Protein AF-A0A8T4DB22-F1 (afdb_monomer_lite)

Radius of gyration: 18.64 Å; chains: 1; bounding box: 55×42×50 Å

Secondary structure (DSSP, 8-state):
--EEEEE--BHHHHHHHHHHHHTT-EEEEEESSSSSBGGGGG-SEETTTTEEHHHHHHHHHHHHHH-TTEEEEESEEEEEEEEETTEEEEEEEEPP-SB-TTT-----HHHHH-TTTT-EE-TTTTTSSEE-SEE-SSTT-SS---EE-TTT-HHHHHS-SSSS-HHHHT-TT--B-TTPPPEEEEEEESEEEE--------GGG-GGG-

Structure (mmCIF, N/CA/C/O backbone):
data_AF-A0A8T4DB22-F1
#
_entry.id   AF-A0A8T4DB22-F1
#
loop_
_atom_site.group_PDB
_atom_site.id
_atom_site.type_symbol
_atom_site.label_atom_id
_atom_site.label_alt_id
_atom_site.label_comp_id
_atom_site.label_asym_id
_atom_site.label_entity_id
_atom_site.label_seq_id
_atom_site.pdbx_PDB_ins_code
_atom_site.Cartn_x
_atom_site.Cartn_y
_atom_site.Cartn_z
_atom_site.occupancy
_atom_site.B_iso_or_equiv
_atom_site.auth_seq_id
_atom_site.auth_comp_id
_atom_site.auth_asym_id
_atom_site.auth_atom_id
_atom_site.pdbx_PDB_model_num
ATOM 1 N N . MET A 1 1 ? -24.423 4.363 14.511 1.00 72.44 1 MET A N 1
ATOM 2 C CA . MET A 1 1 ? -23.320 3.978 13.605 1.00 72.44 1 MET A CA 1
ATOM 3 C C . MET A 1 1 ? -22.464 5.208 13.398 1.00 72.44 1 MET A C 1
ATOM 5 O O . MET A 1 1 ? -23.020 6.298 13.409 1.00 72.44 1 MET A O 1
ATOM 9 N N . GLY A 1 2 ? -21.151 5.031 13.319 1.00 92.12 2 GLY A N 1
ATOM 10 C CA . GLY A 1 2 ? -20.188 6.129 13.211 1.00 92.12 2 GLY A CA 1
ATOM 11 C C . GLY A 1 2 ? -19.111 5.813 12.182 1.00 92.12 2 GLY A C 1
ATOM 12 O O . GLY A 1 2 ? -18.973 4.648 11.798 1.00 92.12 2 GLY A O 1
ATOM 13 N N . ARG A 1 3 ? -18.384 6.843 11.756 1.00 98.00 3 ARG A N 1
ATOM 14 C CA . ARG A 1 3 ? -17.310 6.795 10.760 1.00 98.00 3 ARG A CA 1
ATOM 15 C C . ARG A 1 3 ? -15.966 6.634 11.454 1.00 98.00 3 ARG A C 1
ATOM 17 O O . ARG A 1 3 ? -15.651 7.394 12.369 1.00 98.00 3 ARG A O 1
ATOM 24 N N . VAL A 1 4 ? -15.170 5.655 11.041 1.00 98.62 4 VAL A N 1
ATOM 25 C CA . VAL A 1 4 ? -13.872 5.364 11.663 1.00 98.62 4 VAL A CA 1
ATOM 26 C C . VAL A 1 4 ? -12.765 5.402 10.623 1.00 98.62 4 VAL A C 1
ATOM 28 O O . VAL A 1 4 ? -12.857 4.753 9.585 1.00 98.62 4 VAL A O 1
ATOM 31 N N . LEU A 1 5 ? -11.690 6.126 10.922 1.00 98.75 5 LEU A N 1
ATOM 32 C CA . LEU A 1 5 ? -10.459 6.095 10.140 1.00 98.75 5 LEU A CA 1
ATOM 33 C C . LEU A 1 5 ? -9.481 5.082 10.739 1.00 98.75 5 LEU A C 1
ATOM 35 O O . LEU A 1 5 ? -9.118 5.179 11.909 1.00 98.75 5 LEU A O 1
ATOM 39 N N . VAL A 1 6 ? -8.998 4.148 9.930 1.00 98.88 6 VAL A N 1
ATOM 40 C CA . VAL A 1 6 ? -7.909 3.229 10.269 1.00 98.88 6 VAL A CA 1
ATOM 41 C C . VAL A 1 6 ? -6.672 3.619 9.462 1.00 98.88 6 VAL A C 1
ATOM 43 O O . VAL A 1 6 ? -6.699 3.616 8.233 1.00 98.88 6 VAL A O 1
ATOM 46 N N . ILE A 1 7 ? -5.579 3.953 10.151 1.00 98.75 7 ILE A N 1
ATOM 47 C CA . ILE A 1 7 ? -4.316 4.379 9.538 1.00 98.75 7 ILE A CA 1
ATOM 48 C C . ILE A 1 7 ? -3.326 3.210 9.557 1.00 98.75 7 ILE A C 1
ATOM 50 O O . ILE A 1 7 ? -2.768 2.887 10.606 1.00 98.75 7 ILE A O 1
ATOM 54 N N . GLY A 1 8 ? -3.083 2.609 8.392 1.00 98.69 8 GLY A N 1
ATOM 55 C CA . GLY A 1 8 ? -2.188 1.466 8.195 1.00 98.69 8 GLY A CA 1
ATOM 56 C C . GLY A 1 8 ? -2.942 0.170 7.891 1.00 98.69 8 GLY A C 1
ATOM 57 O O . GLY A 1 8 ? -3.701 -0.340 8.708 1.00 98.69 8 GLY A O 1
ATOM 58 N N . GLY A 1 9 ? -2.682 -0.406 6.721 1.00 98.50 9 GLY A N 1
ATOM 59 C CA . GLY A 1 9 ? -3.284 -1.627 6.190 1.00 98.50 9 GLY A CA 1
ATOM 60 C C . GLY A 1 9 ? -2.496 -2.901 6.493 1.00 98.50 9 GLY A C 1
ATOM 61 O O . GLY A 1 9 ? -2.504 -3.829 5.690 1.00 98.50 9 GLY A O 1
ATOM 62 N N . GLY A 1 10 ? -1.784 -2.971 7.620 1.00 98.56 10 GLY A N 1
ATOM 63 C CA . GLY A 1 10 ? -1.239 -4.236 8.129 1.00 98.56 10 GLY A CA 1
ATOM 64 C C . GLY A 1 10 ? -2.329 -5.136 8.726 1.00 98.56 10 GLY A C 1
ATOM 65 O O . GLY A 1 10 ? -3.484 -4.733 8.823 1.00 98.56 10 GLY A O 1
ATOM 66 N N . ILE A 1 11 ? -1.968 -6.336 9.196 1.00 98.44 11 ILE A N 1
ATOM 67 C CA . ILE A 1 11 ? -2.929 -7.282 9.804 1.00 98.44 11 ILE A CA 1
ATOM 68 C C . ILE A 1 11 ? -3.773 -6.660 10.930 1.00 98.44 11 ILE A C 1
ATOM 70 O O . ILE A 1 11 ? -4.967 -6.927 11.015 1.00 98.44 11 ILE A O 1
ATOM 74 N N . ALA A 1 12 ? -3.175 -5.789 11.750 1.00 98.69 12 ALA A N 1
ATOM 75 C CA . ALA A 1 12 ? -3.875 -5.093 12.828 1.00 98.69 12 ALA A CA 1
ATOM 76 C C . ALA A 1 12 ? -4.954 -4.134 12.298 1.00 98.69 12 ALA A C 1
ATOM 78 O O . ALA A 1 12 ? -6.089 -4.171 12.766 1.00 98.69 12 ALA A O 1
ATOM 79 N N . GLY A 1 13 ? -4.622 -3.310 11.299 1.00 98.75 13 GLY A N 1
ATOM 80 C CA . GLY A 1 13 ? -5.574 -2.375 10.703 1.00 98.75 13 GLY A CA 1
ATOM 81 C C . GLY A 1 13 ? -6.651 -3.075 9.878 1.00 98.75 13 GLY A C 1
ATOM 82 O O . GLY A 1 13 ? -7.822 -2.734 10.000 1.00 98.75 13 GLY A O 1
ATOM 83 N N . ILE A 1 14 ? -6.280 -4.112 9.118 1.00 98.81 14 ILE A N 1
ATOM 84 C CA . ILE A 1 14 ? -7.230 -4.966 8.390 1.00 98.81 14 ILE A CA 1
ATOM 85 C C . ILE A 1 14 ? -8.244 -5.578 9.361 1.00 98.81 14 ILE A C 1
ATOM 87 O O . ILE A 1 14 ? -9.445 -5.500 9.116 1.00 98.81 14 ILE A O 1
ATOM 91 N N . GLN A 1 15 ? -7.784 -6.153 10.478 1.00 98.75 15 GLN A N 1
ATOM 92 C CA . GLN A 1 15 ? -8.688 -6.751 11.458 1.00 98.75 15 GLN A CA 1
ATOM 93 C C . GLN A 1 15 ? -9.604 -5.706 12.101 1.00 98.75 15 GLN A C 1
ATOM 95 O O . GLN A 1 15 ? -10.802 -5.941 12.206 1.00 98.75 15 GLN A O 1
ATOM 100 N N . ALA A 1 16 ? -9.062 -4.545 12.485 1.00 98.69 16 ALA A N 1
ATOM 101 C CA . ALA A 1 16 ? -9.862 -3.462 13.048 1.00 98.69 16 ALA A CA 1
ATOM 102 C C . ALA A 1 16 ? -10.945 -2.982 12.068 1.00 98.69 16 ALA A C 1
ATOM 104 O O . ALA A 1 16 ? -12.083 -2.757 12.475 1.00 98.69 16 ALA A O 1
ATOM 105 N N . ALA A 1 17 ? -10.607 -2.856 10.782 1.00 98.81 17 ALA A N 1
ATOM 106 C CA . ALA A 1 17 ? -11.551 -2.430 9.760 1.00 98.81 17 ALA A CA 1
ATOM 107 C C . ALA A 1 17 ? -12.669 -3.451 9.526 1.00 98.81 17 ALA A C 1
ATOM 109 O O . ALA A 1 17 ? -13.831 -3.057 9.465 1.00 98.81 17 ALA A O 1
ATOM 110 N N . LEU A 1 18 ? -12.335 -4.743 9.462 1.00 98.75 18 LEU A N 1
ATOM 111 C CA . LEU A 1 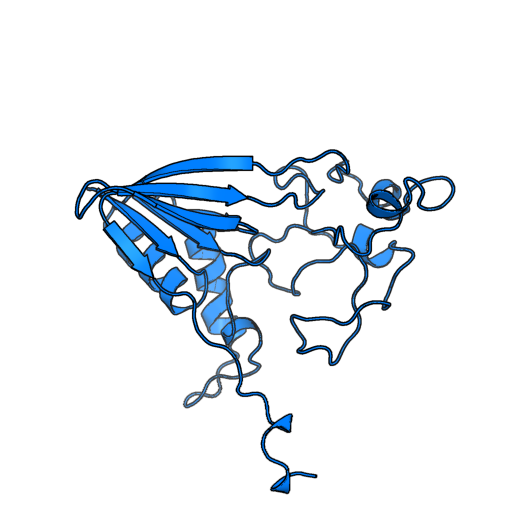18 ? -13.323 -5.820 9.362 1.00 98.75 18 LEU A CA 1
ATOM 112 C C . LEU A 1 18 ? -14.254 -5.841 10.579 1.00 98.75 18 LEU A C 1
ATOM 114 O O . LEU A 1 18 ? -15.466 -5.747 10.426 1.00 98.75 18 LEU A O 1
ATOM 118 N N . ASP A 1 19 ? -13.696 -5.841 11.792 1.00 98.69 19 ASP A N 1
ATOM 119 C CA . ASP A 1 19 ? -14.481 -5.911 13.030 1.00 98.69 19 ASP A CA 1
ATOM 120 C C . ASP A 1 19 ? -15.452 -4.730 13.192 1.00 98.69 19 ASP A C 1
ATOM 122 O O . ASP A 1 19 ? -16.543 -4.884 13.756 1.00 98.69 19 ASP A O 1
ATOM 126 N N . LEU A 1 20 ? -15.047 -3.536 12.751 1.00 98.50 20 LEU A N 1
ATOM 127 C CA . LEU A 1 20 ? -15.882 -2.336 12.755 1.00 98.50 20 LEU A CA 1
ATOM 128 C C . LEU A 1 20 ? -16.914 -2.362 11.623 1.00 98.50 20 LEU A C 1
ATOM 130 O O . LEU A 1 20 ? -18.081 -2.036 11.860 1.00 98.50 20 LEU A O 1
ATOM 134 N N . GLY A 1 21 ? -16.505 -2.790 10.429 1.00 98.44 21 GLY A N 1
ATOM 135 C CA . GLY A 1 21 ? -17.372 -2.943 9.266 1.00 98.44 21 GLY A CA 1
ATOM 136 C C . GLY A 1 21 ? -18.510 -3.933 9.515 1.00 98.44 21 GLY A C 1
ATOM 137 O O . GLY A 1 21 ? -19.666 -3.601 9.242 1.00 98.44 21 GLY A O 1
ATOM 138 N N . ASP A 1 22 ? -18.216 -5.087 10.118 1.00 98.31 22 ASP A N 1
ATOM 139 C CA . ASP A 1 22 ? -19.194 -6.118 10.499 1.00 98.31 22 ASP A CA 1
ATOM 140 C C . ASP A 1 22 ? -20.205 -5.608 11.535 1.00 98.31 22 ASP A C 1
ATOM 142 O O . ASP A 1 22 ? -21.363 -6.025 11.574 1.00 98.31 22 ASP A O 1
ATOM 146 N N . ARG A 1 23 ? -19.783 -4.656 12.375 1.00 98.00 23 ARG A N 1
ATOM 147 C CA . ARG A 1 23 ? -20.646 -3.964 13.346 1.00 98.00 23 ARG A CA 1
ATOM 148 C C . ARG A 1 23 ? -21.442 -2.809 12.730 1.00 98.00 23 ARG A C 1
ATOM 150 O O . ARG A 1 23 ? -22.172 -2.124 13.446 1.00 98.00 23 ARG A O 1
ATOM 157 N N . GLY A 1 24 ? -21.324 -2.593 11.421 1.00 97.69 24 GLY A N 1
ATOM 158 C CA . GLY A 1 24 ? -22.060 -1.571 10.682 1.00 97.69 24 GLY A CA 1
ATOM 159 C C . GLY A 1 24 ? -21.448 -0.171 10.754 1.00 97.69 24 GLY A C 1
ATOM 160 O O . GLY A 1 24 ? -22.114 0.802 10.413 1.00 97.69 24 GLY A O 1
ATOM 161 N N . HIS A 1 25 ? -20.209 -0.023 11.218 1.00 98.38 25 HIS A N 1
ATOM 162 C CA . HIS A 1 25 ? -19.515 1.259 11.115 1.00 98.38 25 HIS A CA 1
ATOM 163 C C . HIS A 1 25 ? -19.005 1.466 9.694 1.00 98.38 25 HIS A C 1
ATOM 165 O O . HIS A 1 25 ? -18.539 0.525 9.061 1.00 98.38 25 HIS A O 1
ATOM 171 N N . GLU A 1 26 ? -19.070 2.704 9.214 1.00 98.56 26 GLU A N 1
ATOM 172 C CA . GLU A 1 26 ? -18.410 3.089 7.972 1.00 98.56 26 GLU A CA 1
ATOM 173 C C . GLU A 1 26 ? -16.922 3.274 8.268 1.00 98.56 26 GLU A C 1
ATOM 175 O O . GLU A 1 26 ? -16.54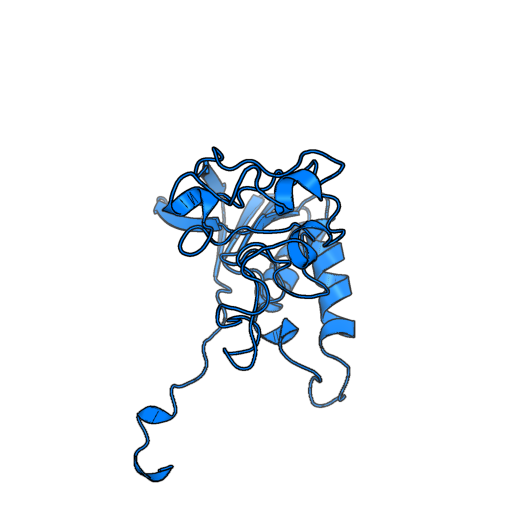8 4.046 9.154 1.00 98.56 26 GLU A O 1
ATOM 180 N N . VAL A 1 27 ? -16.067 2.532 7.575 1.00 98.81 27 VAL A N 1
ATOM 181 C CA . VAL A 1 27 ? -14.631 2.513 7.844 1.00 98.81 27 VAL A CA 1
ATOM 182 C C . VAL A 1 27 ? -13.861 2.982 6.625 1.00 98.81 27 VAL A C 1
ATOM 184 O O . VAL A 1 27 ? -14.025 2.452 5.531 1.00 98.81 27 VAL A O 1
ATOM 187 N N . TYR A 1 28 ? -12.943 3.914 6.840 1.00 98.81 28 TYR A N 1
ATOM 188 C CA . TYR A 1 28 ? -11.926 4.292 5.870 1.00 98.81 28 TYR A CA 1
ATOM 189 C C . TYR A 1 28 ? -10.597 3.681 6.303 1.00 98.81 28 TYR A C 1
ATOM 191 O O . TYR A 1 28 ? -10.087 4.014 7.370 1.00 98.81 28 TYR A O 1
ATOM 199 N N . LEU A 1 29 ? -10.029 2.783 5.501 1.00 98.88 29 LEU A N 1
ATOM 200 C CA . LEU A 1 29 ? -8.709 2.205 5.753 1.00 98.88 29 LEU A CA 1
ATOM 201 C C . LEU A 1 29 ? -7.694 2.834 4.800 1.00 98.88 29 LEU A C 1
ATOM 203 O O . LEU A 1 29 ? -7.729 2.581 3.598 1.00 98.88 29 LEU A O 1
ATOM 207 N N . VAL A 1 30 ? -6.789 3.651 5.339 1.00 98.81 30 VAL A N 1
ATOM 208 C CA . VAL A 1 30 ? -5.755 4.355 4.570 1.00 98.81 30 VAL A CA 1
ATOM 209 C C . VAL A 1 30 ? -4.432 3.604 4.678 1.00 98.81 30 VAL A C 1
ATOM 211 O O . VAL A 1 30 ? -3.933 3.360 5.777 1.00 98.81 30 VAL A O 1
ATOM 214 N N . GLU A 1 31 ? -3.844 3.255 3.535 1.00 98.81 31 GLU A N 1
ATOM 215 C CA . GLU A 1 31 ? -2.567 2.549 3.437 1.00 98.81 31 GLU A CA 1
ATOM 216 C C . GLU A 1 31 ? -1.575 3.316 2.558 1.00 98.81 31 GLU A C 1
ATOM 218 O O . GLU A 1 31 ? -1.831 3.611 1.387 1.00 98.81 31 GLU A O 1
ATOM 223 N N . LYS A 1 32 ? -0.399 3.575 3.136 1.00 98.50 32 LYS A N 1
ATOM 224 C CA . LYS A 1 32 ? 0.693 4.338 2.525 1.00 98.50 32 LYS A CA 1
ATOM 225 C C . LYS A 1 32 ? 1.248 3.673 1.272 1.00 98.50 32 LYS A C 1
ATOM 227 O O . LYS A 1 32 ? 1.635 4.354 0.324 1.00 98.50 32 LYS A O 1
ATOM 232 N N . LYS A 1 33 ? 1.358 2.349 1.278 1.00 98.19 33 LYS A N 1
ATOM 233 C CA . LYS A 1 33 ? 1.898 1.557 0.177 1.00 98.19 33 LYS A CA 1
ATOM 234 C C . LYS A 1 33 ? 0.809 1.219 -0.850 1.00 98.19 33 LYS A C 1
ATOM 236 O O . LYS A 1 33 ? -0.384 1.376 -0.597 1.00 98.19 33 LYS A O 1
ATOM 241 N N . PRO A 1 34 ? 1.193 0.713 -2.033 1.00 97.81 34 PRO A N 1
ATOM 242 C CA . PRO A 1 34 ? 0.236 0.407 -3.097 1.00 97.81 34 PRO A CA 1
ATOM 243 C C . PRO A 1 34 ? -0.675 -0.795 -2.805 1.00 97.81 34 PRO A C 1
ATOM 245 O O . PRO A 1 34 ? -1.539 -1.096 -3.626 1.00 97.81 34 PRO A O 1
ATOM 248 N N . SER A 1 35 ? -0.473 -1.494 -1.685 1.00 98.50 35 SER A N 1
ATOM 249 C CA . SER A 1 35 ? -1.251 -2.655 -1.255 1.00 98.50 35 SER A CA 1
ATOM 250 C C . SER A 1 35 ? -1.334 -2.713 0.263 1.00 98.50 35 SER A C 1
ATOM 252 O O . SER A 1 35 ? -0.356 -2.403 0.942 1.00 98.50 35 SER A O 1
ATOM 254 N N . ILE A 1 36 ? -2.445 -3.241 0.770 1.00 98.69 36 ILE A N 1
ATOM 255 C CA . ILE A 1 36 ? -2.555 -3.703 2.158 1.00 98.69 36 ILE A CA 1
ATOM 256 C C . ILE A 1 36 ? -1.788 -5.026 2.354 1.00 98.69 36 ILE A C 1
ATOM 258 O O . ILE A 1 36 ? -1.359 -5.662 1.387 1.00 98.69 36 ILE A O 1
ATOM 262 N N . GLY A 1 37 ? -1.596 -5.423 3.611 1.00 98.06 37 GLY A N 1
ATOM 263 C CA . GLY A 1 37 ? -0.925 -6.650 4.052 1.00 98.06 37 GLY A CA 1
ATOM 264 C C . GLY A 1 37 ? 0.205 -6.394 5.059 1.00 98.06 37 GLY A C 1
ATOM 265 O O . GLY A 1 37 ? 0.402 -7.170 5.997 1.00 98.06 37 GLY A O 1
ATOM 266 N N . GLY A 1 38 ? 0.910 -5.266 4.922 1.00 97.81 38 GLY A N 1
ATOM 267 C CA . GLY A 1 38 ? 2.005 -4.864 5.810 1.00 97.81 38 GLY A CA 1
ATOM 268 C C . GLY A 1 38 ? 3.168 -5.866 5.857 1.00 97.81 38 GLY A C 1
ATOM 269 O O . GLY A 1 38 ? 3.371 -6.659 4.939 1.00 97.81 38 GLY A O 1
ATOM 270 N N . ARG A 1 39 ? 3.932 -5.856 6.958 1.00 97.81 39 ARG A N 1
ATOM 271 C CA . ARG A 1 39 ? 5.097 -6.744 7.165 1.00 97.81 39 ARG A CA 1
ATOM 272 C C . ARG A 1 39 ? 4.746 -8.228 7.109 1.00 97.81 39 ARG A C 1
ATOM 274 O O . ARG A 1 39 ? 5.549 -9.035 6.657 1.00 97.81 39 ARG A O 1
ATOM 281 N N . MET A 1 40 ? 3.532 -8.586 7.516 1.00 98.06 40 MET A N 1
ATOM 282 C CA . MET A 1 40 ? 3.067 -9.968 7.491 1.00 98.06 40 MET A CA 1
ATOM 283 C C . MET A 1 40 ? 3.060 -10.548 6.068 1.00 98.06 40 MET A C 1
ATOM 285 O O . MET A 1 40 ? 3.392 -11.718 5.896 1.00 98.06 40 MET A O 1
ATOM 289 N N . ALA A 1 41 ? 2.786 -9.735 5.041 1.00 97.81 41 ALA A N 1
ATOM 290 C CA . ALA A 1 41 ? 2.844 -10.171 3.644 1.00 97.81 41 ALA A CA 1
ATOM 291 C C . ALA A 1 41 ? 4.267 -10.528 3.171 1.00 97.81 41 ALA A C 1
ATOM 293 O O . ALA A 1 41 ? 4.411 -11.238 2.181 1.00 97.81 41 ALA A O 1
ATOM 294 N N . GLN A 1 42 ? 5.307 -10.054 3.865 1.00 97.25 42 GLN A N 1
ATOM 295 C CA . GLN A 1 42 ? 6.710 -10.359 3.559 1.00 97.25 42 GLN A CA 1
ATOM 296 C C . GLN A 1 42 ? 7.185 -11.673 4.201 1.00 97.25 42 GLN A C 1
ATOM 298 O O . GLN A 1 42 ? 8.247 -12.179 3.847 1.00 97.25 42 GLN A O 1
ATOM 303 N N . LEU A 1 43 ? 6.438 -12.212 5.169 1.00 97.31 43 LEU A N 1
ATOM 304 C CA . LEU A 1 43 ? 6.806 -13.440 5.868 1.00 97.31 43 LEU A CA 1
ATOM 305 C C . LEU A 1 43 ? 6.445 -14.669 5.029 1.00 97.31 43 LEU A C 1
ATOM 307 O O . LEU A 1 43 ? 5.372 -14.726 4.434 1.00 97.31 43 LEU A O 1
ATOM 311 N N . ASP A 1 44 ? 7.298 -15.693 5.060 1.00 96.81 44 ASP A N 1
ATOM 312 C CA . ASP A 1 44 ? 6.966 -17.001 4.485 1.00 96.81 44 ASP A CA 1
ATOM 313 C C . ASP A 1 44 ? 5.989 -17.759 5.399 1.00 96.81 44 ASP A C 1
ATOM 315 O O . ASP A 1 44 ? 4.869 -18.101 5.004 1.00 96.81 44 ASP A O 1
ATOM 319 N N . LYS A 1 45 ? 6.384 -17.948 6.666 1.00 97.75 45 LYS A N 1
ATOM 320 C CA . LYS A 1 45 ? 5.626 -18.681 7.688 1.00 97.75 45 LYS A CA 1
ATOM 321 C C . LYS A 1 45 ? 5.377 -17.853 8.947 1.00 97.75 45 LYS A C 1
ATOM 323 O O . LYS A 1 45 ? 6.140 -16.940 9.256 1.00 97.75 45 LYS A O 1
ATOM 328 N N . THR A 1 46 ? 4.350 -18.225 9.707 1.00 96.69 46 THR A N 1
ATOM 329 C CA . THR A 1 46 ? 4.037 -17.647 11.022 1.00 96.69 46 THR A CA 1
ATOM 330 C C . THR A 1 46 ? 4.124 -18.692 12.129 1.00 96.69 46 THR A C 1
ATOM 332 O O . THR A 1 46 ? 3.462 -19.727 12.073 1.00 96.69 46 THR A O 1
ATOM 335 N N . PHE A 1 47 ? 4.915 -18.416 13.165 1.00 95.88 47 PHE A N 1
ATOM 336 C CA . PHE A 1 47 ? 4.951 -19.236 14.377 1.00 95.88 47 PHE A CA 1
ATOM 337 C C . PHE A 1 47 ? 3.686 -18.993 15.231 1.00 95.88 47 PHE A C 1
ATOM 339 O O . PHE A 1 47 ? 3.082 -17.924 15.124 1.00 95.88 47 PHE A O 1
ATOM 346 N N . PRO A 1 48 ? 3.278 -19.932 16.107 1.00 96.94 48 PRO A N 1
ATOM 347 C CA . PRO A 1 48 ? 3.877 -21.247 16.365 1.00 96.94 48 PRO A CA 1
ATOM 348 C C . PRO A 1 48 ? 3.406 -22.350 15.405 1.00 96.94 48 PRO A C 1
ATOM 350 O O . PRO A 1 48 ? 3.965 -23.441 15.422 1.00 96.94 48 PRO A O 1
ATOM 353 N N . THR A 1 49 ? 2.383 -22.097 14.588 1.00 96.75 49 THR A N 1
ATOM 354 C CA . THR A 1 49 ? 1.747 -23.123 13.746 1.00 96.75 49 THR A CA 1
ATOM 355 C C . THR A 1 49 ? 2.535 -23.446 12.477 1.00 96.75 49 THR A C 1
ATOM 357 O O . THR A 1 49 ? 2.326 -24.500 11.883 1.00 96.75 49 THR A O 1
ATOM 360 N N . ASN A 1 50 ? 3.462 -22.572 12.074 1.00 96.19 50 ASN A N 1
ATOM 361 C CA . ASN A 1 50 ? 4.192 -22.634 10.804 1.00 96.19 50 ASN A CA 1
ATOM 362 C C . ASN A 1 50 ? 3.272 -22.639 9.571 1.00 96.19 50 ASN A C 1
ATOM 364 O O . ASN A 1 50 ? 3.636 -23.143 8.500 1.00 96.19 50 ASN A O 1
ATOM 368 N N . ASP A 1 51 ? 2.097 -22.025 9.702 1.00 96.38 51 ASP A N 1
ATOM 369 C CA . ASP A 1 51 ? 1.233 -21.741 8.566 1.00 96.38 51 ASP A CA 1
ATOM 370 C C . ASP A 1 51 ? 1.913 -20.756 7.623 1.00 96.38 51 ASP A C 1
ATOM 372 O O . ASP A 1 51 ? 2.720 -19.922 8.033 1.00 96.38 51 ASP A O 1
ATOM 376 N N . CYS A 1 52 ? 1.605 -20.859 6.331 1.00 96.00 52 CYS A N 1
ATOM 377 C CA . CYS A 1 52 ? 2.053 -19.849 5.386 1.00 96.00 52 CYS A CA 1
ATOM 378 C C . CYS A 1 52 ? 1.358 -18.519 5.687 1.00 96.00 52 CYS A C 1
ATOM 380 O O . CYS A 1 52 ? 0.130 -18.467 5.775 1.00 96.00 52 CYS A O 1
ATOM 382 N N . SER A 1 53 ? 2.135 -17.443 5.809 1.00 97.69 53 SER A N 1
ATO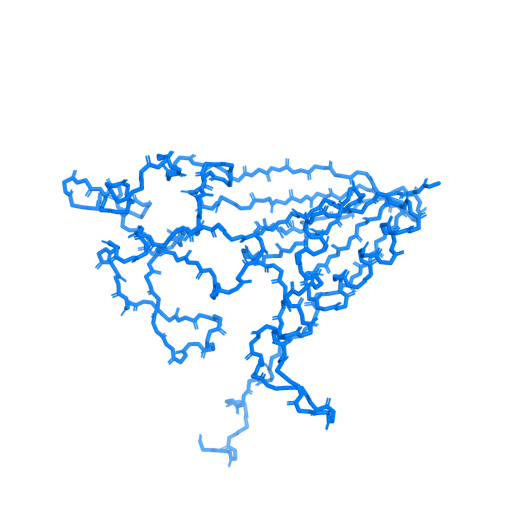M 383 C CA . SER A 1 53 ? 1.616 -16.135 6.213 1.00 97.69 53 SER A CA 1
ATOM 384 C C . SER A 1 53 ? 0.534 -15.630 5.256 1.00 97.69 53 SER A C 1
ATOM 386 O O . SER A 1 53 ? -0.528 -15.161 5.672 1.00 97.69 53 SER A O 1
ATOM 388 N N . ILE A 1 54 ? 0.747 -15.813 3.948 1.00 97.31 54 ILE A N 1
ATOM 389 C CA . ILE A 1 54 ? -0.220 -15.376 2.939 1.00 97.31 54 ILE A CA 1
ATOM 390 C C . ILE A 1 54 ? -1.517 -16.194 2.976 1.00 97.31 54 ILE A C 1
ATOM 392 O O . ILE A 1 54 ? -2.568 -15.663 2.630 1.00 97.31 54 ILE A O 1
ATOM 396 N N . CYS A 1 55 ? -1.481 -17.452 3.435 1.00 96.75 55 CYS A N 1
ATOM 397 C CA . CYS A 1 55 ? -2.676 -18.297 3.528 1.00 96.75 55 CYS A CA 1
ATOM 398 C C . CYS A 1 55 ? -3.684 -17.768 4.550 1.00 96.75 55 CYS A C 1
ATOM 400 O O . CYS A 1 55 ? -4.883 -17.931 4.349 1.00 96.75 55 CYS A O 1
ATOM 402 N N . ILE A 1 56 ? -3.210 -17.118 5.614 1.00 97.19 56 ILE A N 1
ATOM 403 C CA . ILE A 1 56 ? -4.074 -16.515 6.637 1.00 97.19 56 ILE A CA 1
ATOM 404 C C . ILE A 1 56 ? -4.360 -15.035 6.359 1.00 97.19 56 ILE A C 1
ATOM 406 O O . ILE A 1 56 ? -5.430 -14.537 6.705 1.00 97.19 56 ILE A O 1
ATOM 410 N N . LEU A 1 57 ? -3.432 -14.329 5.707 1.00 98.25 57 LEU A N 1
ATOM 411 C CA . LEU A 1 57 ? -3.551 -12.896 5.447 1.00 98.25 57 LEU A CA 1
ATOM 412 C C . LEU A 1 57 ? -4.364 -12.573 4.186 1.00 98.25 57 LEU A C 1
ATOM 414 O O . LEU A 1 57 ? -5.212 -11.684 4.225 1.00 98.25 57 LEU A O 1
ATOM 418 N N . ALA A 1 58 ? -4.135 -13.269 3.068 1.00 97.81 58 ALA A N 1
ATOM 419 C CA . ALA A 1 58 ? -4.767 -12.922 1.793 1.00 97.81 58 ALA A CA 1
ATOM 420 C C . ALA A 1 58 ? -6.306 -12.998 1.814 1.00 97.81 58 ALA A C 1
ATOM 422 O O . ALA A 1 58 ? -6.924 -12.090 1.254 1.00 97.81 58 ALA A O 1
ATOM 423 N N . PRO A 1 59 ? -6.951 -13.985 2.479 1.00 98.19 59 PRO A N 1
ATOM 424 C CA . PRO A 1 59 ? -8.405 -13.984 2.625 1.00 98.19 59 PRO A CA 1
ATOM 425 C C . PRO A 1 59 ? -8.912 -12.713 3.312 1.00 98.19 59 PRO A C 1
ATOM 427 O O . PRO A 1 59 ? -9.827 -12.081 2.799 1.00 98.19 59 PRO A O 1
ATOM 430 N N . LYS A 1 60 ? -8.251 -12.274 4.393 1.00 98.44 60 LYS A N 1
ATOM 431 C CA . LYS A 1 60 ? -8.605 -11.041 5.113 1.00 98.44 60 LYS A CA 1
ATOM 432 C C . LYS A 1 60 ? -8.387 -9.788 4.275 1.00 98.44 60 LYS A C 1
ATOM 434 O O . LYS A 1 60 ? -9.173 -8.853 4.359 1.00 98.44 60 LYS A O 1
ATOM 439 N N . MET A 1 61 ? -7.332 -9.755 3.460 1.00 98.62 61 MET A N 1
ATOM 440 C CA . MET A 1 61 ? -7.096 -8.641 2.539 1.00 98.62 61 MET A CA 1
ATOM 441 C C . MET A 1 61 ? -8.230 -8.520 1.512 1.00 98.62 61 MET A C 1
ATOM 443 O O . MET A 1 61 ? -8.729 -7.423 1.280 1.00 98.62 61 MET A O 1
ATOM 447 N N . LEU A 1 62 ? -8.643 -9.640 0.911 1.00 98.25 62 LEU A N 1
ATOM 448 C CA . LEU A 1 62 ? -9.736 -9.668 -0.064 1.00 98.25 62 LEU A CA 1
ATOM 449 C C . LEU A 1 62 ? -11.085 -9.339 0.578 1.00 98.25 62 LEU A C 1
ATOM 451 O O . LEU A 1 62 ? -11.840 -8.551 0.017 1.00 98.25 62 LEU A O 1
ATOM 455 N N . GLU A 1 63 ? -11.359 -9.905 1.752 1.00 98.38 63 GLU A N 1
ATOM 456 C CA . GLU A 1 63 ? -12.558 -9.620 2.538 1.00 98.38 63 GLU A CA 1
ATOM 457 C C . GLU A 1 63 ? -12.637 -8.131 2.871 1.00 98.38 63 GLU A C 1
ATOM 459 O O . GLU A 1 63 ? -13.625 -7.488 2.544 1.00 98.38 63 GLU A O 1
ATOM 464 N N . CYS A 1 64 ? -11.560 -7.551 3.408 1.00 98.56 64 CYS A N 1
ATOM 465 C CA . CYS A 1 64 ? -11.500 -6.138 3.771 1.00 98.56 64 CYS A CA 1
ATOM 466 C C . CYS A 1 64 ? -11.664 -5.215 2.559 1.00 98.56 64 CYS A C 1
ATOM 468 O O . CYS A 1 64 ? -12.326 -4.189 2.665 1.00 98.56 64 CYS A O 1
ATOM 470 N N . PHE A 1 65 ? -11.071 -5.565 1.415 1.00 98.19 65 PHE A N 1
ATOM 471 C CA . PHE A 1 65 ? -11.182 -4.775 0.188 1.00 98.19 65 PHE A CA 1
ATOM 472 C C . PHE A 1 65 ? -12.573 -4.859 -0.456 1.00 98.19 65 PHE A C 1
ATOM 474 O O . PHE A 1 65 ? -13.006 -3.907 -1.096 1.00 98.19 65 PHE A O 1
ATOM 481 N N . GLY A 1 66 ? -13.268 -5.990 -0.299 1.00 97.88 66 GLY A N 1
ATOM 482 C CA . GLY A 1 66 ? -14.621 -6.205 -0.818 1.00 97.88 66 GLY A CA 1
ATOM 483 C C . GLY A 1 66 ? -15.746 -5.909 0.178 1.00 97.88 66 GLY A C 1
ATOM 484 O O . GLY A 1 66 ? -16.912 -6.123 -0.158 1.00 97.88 66 GLY A O 1
ATOM 485 N N . HIS A 1 67 ? -15.428 -5.473 1.398 1.00 98.62 67 HIS A N 1
ATOM 486 C CA . HIS A 1 67 ? -16.411 -5.317 2.465 1.00 98.62 67 HIS A CA 1
ATOM 487 C C . HIS A 1 67 ? -17.306 -4.081 2.220 1.00 98.62 67 HIS A C 1
ATOM 489 O O . HIS A 1 67 ? -16.786 -2.985 2.023 1.00 98.62 67 HIS A O 1
ATOM 495 N N . PRO A 1 68 ? -18.649 -4.192 2.302 1.00 98.19 68 PRO A N 1
ATOM 496 C CA . PRO A 1 68 ? -19.572 -3.114 1.918 1.00 98.19 68 PRO A CA 1
ATOM 497 C C . PRO A 1 68 ? -19.455 -1.840 2.767 1.00 98.19 68 PRO A C 1
ATOM 499 O O . PRO A 1 68 ? -19.760 -0.756 2.284 1.00 98.19 68 PRO A O 1
ATOM 502 N N . ASN A 1 69 ? -19.008 -1.967 4.020 1.00 98.44 69 ASN A N 1
ATOM 503 C CA . ASN A 1 69 ? -18.805 -0.835 4.932 1.00 98.44 69 ASN A CA 1
ATOM 504 C C . ASN A 1 69 ? -17.337 -0.384 5.053 1.00 98.44 69 ASN A C 1
ATOM 506 O O . ASN A 1 69 ? -17.045 0.463 5.893 1.00 98.44 69 ASN A O 1
ATOM 510 N N . VAL A 1 70 ? -16.404 -0.960 4.282 1.00 98.75 70 VAL A N 1
ATOM 511 C CA . VAL A 1 70 ? -14.980 -0.588 4.347 1.00 98.75 70 VAL A CA 1
ATOM 512 C C . VAL A 1 70 ? -14.538 -0.016 3.007 1.00 98.75 70 VAL A C 1
ATOM 514 O O . VAL A 1 70 ? -14.551 -0.695 1.986 1.00 98.75 70 VAL A O 1
ATOM 517 N N . THR A 1 71 ? -14.076 1.229 3.025 1.00 98.56 71 THR A N 1
ATOM 518 C CA . THR A 1 71 ? -13.424 1.875 1.886 1.00 98.56 71 THR A CA 1
ATOM 519 C C . THR A 1 71 ? -11.914 1.817 2.081 1.00 98.56 71 THR A C 1
ATOM 521 O O . THR A 1 71 ? -11.360 2.475 2.963 1.00 98.56 71 THR A O 1
ATOM 524 N N . VAL A 1 72 ? -11.231 1.022 1.256 1.00 98.62 72 VAL A N 1
ATOM 525 C CA . VAL A 1 72 ? -9.768 0.895 1.284 1.00 98.62 72 VAL A CA 1
ATOM 526 C C . VAL A 1 72 ? -9.134 1.907 0.330 1.00 98.62 72 VAL A C 1
ATOM 528 O O . VAL A 1 72 ? -9.326 1.840 -0.883 1.00 98.62 72 VAL A O 1
ATOM 531 N N . ILE A 1 73 ? -8.315 2.808 0.870 1.00 98.56 73 ILE A N 1
ATOM 532 C CA . ILE A 1 73 ? -7.601 3.852 0.133 1.00 98.56 73 ILE A CA 1
ATOM 533 C C . ILE A 1 73 ? -6.104 3.550 0.216 1.00 98.56 73 ILE A C 1
ATOM 535 O O . ILE A 1 73 ? -5.438 3.823 1.211 1.00 98.56 73 ILE A O 1
ATOM 539 N N . THR A 1 74 ? -5.573 2.939 -0.838 1.00 98.56 74 THR A N 1
ATOM 540 C CA . THR A 1 74 ? -4.151 2.576 -0.938 1.00 98.56 74 THR A CA 1
ATOM 541 C C . THR A 1 74 ? -3.353 3.637 -1.687 1.00 98.56 74 THR A C 1
ATOM 543 O O . THR A 1 74 ? -3.921 4.456 -2.410 1.00 98.56 74 THR A O 1
ATOM 546 N N . ASN A 1 75 ? -2.024 3.583 -1.560 1.00 98.12 75 ASN A N 1
ATOM 547 C CA . ASN A 1 75 ? -1.112 4.600 -2.087 1.00 98.12 75 ASN A CA 1
ATOM 548 C C . ASN A 1 75 ? -1.442 6.004 -1.546 1.00 98.12 75 ASN A C 1
ATOM 550 O O . ASN A 1 75 ? -1.339 6.991 -2.272 1.00 98.12 75 ASN A O 1
ATOM 554 N N . ALA A 1 76 ? -1.886 6.084 -0.289 1.00 98.50 76 ALA A N 1
ATOM 555 C CA . ALA A 1 76 ? -2.399 7.304 0.317 1.00 98.50 76 ALA A CA 1
ATOM 556 C C . ALA A 1 76 ? -1.863 7.512 1.736 1.00 98.50 76 ALA A C 1
ATOM 558 O O . ALA A 1 76 ? -1.672 6.562 2.493 1.00 98.50 76 ALA A O 1
ATOM 559 N N . GLU A 1 77 ? -1.618 8.766 2.104 1.00 98.38 77 GLU A N 1
ATOM 560 C CA . GLU A 1 77 ? -1.082 9.143 3.413 1.00 98.38 77 GLU A CA 1
ATOM 561 C C . GLU A 1 77 ? -1.985 10.177 4.086 1.00 98.38 77 GLU A C 1
ATOM 563 O O . GLU A 1 77 ? -2.448 11.122 3.449 1.00 98.38 77 GLU A O 1
ATOM 568 N N . VAL A 1 78 ? -2.225 10.003 5.388 1.00 98.25 78 VAL A N 1
ATOM 569 C CA . VAL A 1 78 ? -2.884 11.018 6.218 1.00 98.25 78 VAL A CA 1
ATOM 570 C C . VAL A 1 78 ? -1.872 12.129 6.486 1.00 98.25 78 VAL A C 1
ATOM 572 O O . VAL A 1 78 ? -0.849 11.896 7.127 1.00 98.25 78 VAL A O 1
ATOM 575 N N . MET A 1 79 ? -2.160 13.329 5.994 1.00 97.94 79 MET A N 1
ATOM 576 C CA . MET A 1 79 ? -1.292 14.502 6.112 1.00 97.94 79 MET A CA 1
ATOM 577 C C . MET A 1 79 ? -1.572 15.315 7.372 1.00 97.94 79 MET A C 1
ATOM 579 O O . MET A 1 79 ? -0.677 15.975 7.896 1.00 97.94 79 MET A O 1
ATOM 583 N N . GLY A 1 80 ? -2.810 15.281 7.861 1.00 96.50 80 GLY A N 1
ATOM 584 C CA . GLY A 1 80 ? -3.217 16.052 9.025 1.00 96.50 80 GLY A CA 1
ATOM 585 C C . GLY A 1 80 ? -4.549 15.589 9.591 1.00 96.50 80 GLY A C 1
ATOM 586 O O . GLY A 1 80 ? -5.383 15.026 8.882 1.00 96.50 80 GLY A O 1
ATOM 587 N N . LEU A 1 81 ? -4.718 15.839 10.885 1.00 96.81 81 LEU A N 1
ATOM 588 C CA . LEU A 1 81 ? -5.937 15.583 11.637 1.00 96.81 81 LEU A CA 1
ATOM 589 C C . LEU A 1 81 ? -6.280 16.855 12.407 1.00 96.81 81 LEU A C 1
ATOM 591 O O . LEU A 1 81 ? -5.461 17.356 13.178 1.00 96.81 81 LEU A O 1
ATOM 595 N N . GLU A 1 82 ? -7.485 17.362 12.193 1.00 97.56 82 GLU A N 1
ATOM 596 C CA . GLU A 1 82 ? -8.047 18.500 12.917 1.00 97.56 82 GLU A CA 1
ATOM 597 C C . GLU A 1 82 ? -9.301 18.040 13.680 1.00 97.56 82 GLU A C 1
ATOM 599 O O . GLU A 1 82 ? -9.909 17.024 13.341 1.00 97.56 82 GLU A O 1
ATOM 604 N N . GLY A 1 83 ? -9.688 18.767 14.731 1.00 96.19 83 GLY A N 1
ATOM 605 C CA . GLY A 1 83 ? -10.883 18.460 15.525 1.00 96.19 83 GLY A CA 1
ATOM 606 C C . GLY A 1 83 ? -10.612 17.692 16.824 1.00 96.19 83 GLY A C 1
ATOM 607 O O . GLY A 1 83 ? -9.533 17.787 17.412 1.00 96.19 83 GLY A O 1
ATOM 608 N N . ALA A 1 84 ? -11.630 16.986 17.318 1.00 95.88 84 ALA A N 1
ATOM 609 C CA . ALA A 1 84 ? -11.616 16.298 18.611 1.00 95.88 84 ALA A CA 1
ATOM 610 C C . ALA A 1 84 ? -12.438 15.001 18.563 1.00 95.88 84 ALA A C 1
ATOM 612 O O . ALA A 1 84 ? -13.119 14.724 17.581 1.00 95.88 84 ALA A O 1
ATOM 613 N N . ALA A 1 85 ? -12.393 14.207 19.639 1.00 95.56 85 ALA A N 1
ATOM 614 C CA . ALA A 1 85 ? -13.129 12.944 19.730 1.00 95.56 85 ALA A CA 1
ATOM 615 C C . ALA A 1 85 ? -14.611 13.109 19.344 1.00 95.56 85 ALA A C 1
ATOM 617 O O . ALA A 1 85 ? -15.313 13.943 19.915 1.00 95.56 85 ALA A O 1
ATOM 618 N N . GLY A 1 86 ? -15.074 12.302 18.385 1.00 95.12 86 GLY A N 1
ATOM 619 C CA . GLY A 1 86 ? -16.427 12.366 17.830 1.00 95.12 86 GLY A CA 1
ATOM 620 C C . GLY A 1 86 ? -16.616 13.350 16.671 1.00 95.12 86 GLY A C 1
ATOM 621 O O . GLY A 1 86 ? -17.702 13.373 16.106 1.00 95.12 86 GLY A O 1
ATOM 622 N N . ASN A 1 87 ? -15.611 14.158 16.320 1.00 96.75 87 ASN A N 1
ATOM 623 C CA . ASN A 1 87 ? -15.661 15.092 15.193 1.00 96.75 87 ASN A CA 1
ATOM 624 C C . ASN A 1 87 ? -14.242 15.462 14.726 1.00 96.75 87 ASN A C 1
ATOM 626 O O . ASN A 1 87 ? -13.722 16.534 15.060 1.00 96.75 87 ASN A O 1
ATOM 630 N N . PHE A 1 88 ? -13.603 14.550 13.996 1.00 98.06 88 PHE A N 1
ATOM 631 C CA . PHE A 1 88 ? -12.317 14.778 13.347 1.00 98.06 88 PHE A CA 1
ATOM 632 C C . PHE A 1 88 ? -12.503 15.031 11.856 1.00 98.06 88 PHE A C 1
ATOM 634 O O . PHE A 1 88 ? -13.316 14.370 11.215 1.00 98.06 88 PHE A O 1
ATOM 641 N N . THR A 1 89 ? -11.657 15.890 11.298 1.00 98.38 89 THR A N 1
ATOM 642 C CA . THR A 1 89 ? -11.480 16.025 9.851 1.00 98.38 89 THR A CA 1
ATOM 643 C C . THR A 1 89 ? -10.066 15.577 9.499 1.00 98.38 89 THR A C 1
ATOM 645 O O . THR A 1 89 ? -9.078 16.118 10.005 1.00 98.38 89 THR A O 1
ATOM 648 N N . ALA A 1 90 ? -9.965 14.549 8.660 1.00 98.12 90 ALA A N 1
ATOM 649 C CA . ALA A 1 90 ? -8.708 13.981 8.200 1.00 98.12 90 ALA A CA 1
ATOM 650 C C . ALA A 1 90 ? -8.394 14.443 6.778 1.00 98.12 90 ALA A C 1
ATOM 652 O O . ALA A 1 90 ? -9.182 14.206 5.864 1.00 98.12 90 ALA A O 1
ATOM 653 N N . ARG A 1 91 ? -7.217 15.048 6.587 1.00 98.50 91 ARG A N 1
ATOM 654 C CA . ARG A 1 91 ? -6.683 15.380 5.259 1.00 98.50 91 ARG A CA 1
ATOM 655 C C . ARG A 1 91 ? -5.798 14.248 4.770 1.00 98.50 91 ARG A C 1
ATOM 657 O O . ARG A 1 91 ? -4.817 13.901 5.432 1.00 98.50 91 ARG A O 1
ATOM 664 N N . ILE A 1 92 ? -6.128 13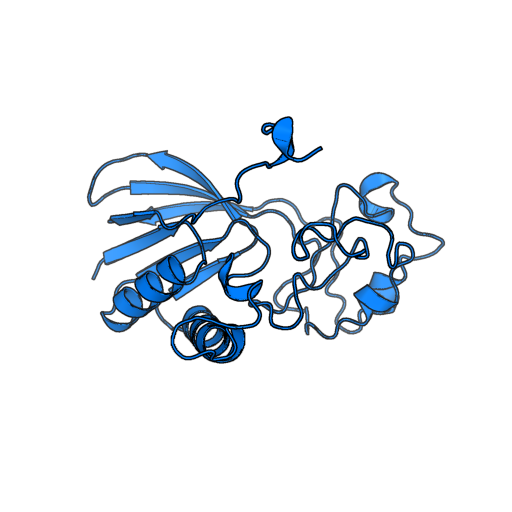.680 3.620 1.00 98.69 92 ILE A N 1
ATOM 665 C CA . ILE A 1 92 ? -5.436 12.541 3.017 1.00 98.69 92 ILE A CA 1
ATOM 666 C C . ILE A 1 92 ? -4.956 12.934 1.626 1.00 98.69 92 ILE A C 1
ATOM 668 O O . ILE A 1 92 ? -5.697 13.529 0.852 1.00 98.69 92 ILE A O 1
ATOM 672 N N . VAL A 1 93 ? -3.724 12.559 1.296 1.00 98.69 93 VAL A N 1
ATOM 673 C CA . VAL A 1 93 ? -3.182 12.689 -0.059 1.00 98.69 93 VAL A CA 1
ATOM 674 C C . VAL A 1 93 ? -3.033 11.300 -0.649 1.00 98.69 93 VAL A C 1
ATOM 676 O O . VAL A 1 93 ? -2.231 10.496 -0.164 1.00 98.69 93 VAL A O 1
ATOM 679 N N . LYS A 1 94 ? -3.788 11.020 -1.710 1.00 98.44 94 LYS A N 1
ATOM 680 C CA . LYS A 1 94 ? -3.634 9.825 -2.534 1.00 98.44 94 LYS A CA 1
ATOM 681 C C . LYS A 1 94 ? -2.656 10.129 -3.663 1.00 98.44 94 LYS A C 1
ATOM 683 O O . LYS A 1 94 ? -2.897 10.985 -4.511 1.00 98.44 94 LYS A O 1
ATOM 688 N N . LYS A 1 95 ? -1.522 9.435 -3.661 1.00 98.25 95 LYS A N 1
ATOM 689 C CA . LYS A 1 95 ? -0.476 9.602 -4.672 1.00 98.25 95 LYS A CA 1
ATOM 690 C C . LYS A 1 95 ? -0.922 8.987 -6.000 1.00 98.25 95 LYS A C 1
ATOM 692 O O . LYS A 1 95 ? -1.602 7.951 -5.991 1.00 98.25 95 LYS A O 1
ATOM 697 N N . PRO A 1 96 ? -0.495 9.554 -7.140 1.00 98.00 96 PRO A N 1
ATOM 698 C CA . PRO A 1 96 ? -0.759 8.948 -8.432 1.00 98.00 96 PRO A CA 1
ATOM 699 C C . PRO A 1 96 ? -0.104 7.565 -8.499 1.00 98.00 96 PRO A C 1
ATOM 701 O O . PRO A 1 96 ? 1.021 7.348 -8.049 1.00 98.00 96 PRO A O 1
ATOM 704 N N . ARG A 1 97 ? -0.835 6.603 -9.055 1.00 97.94 97 ARG A N 1
ATOM 705 C CA . ARG A 1 97 ? -0.297 5.296 -9.458 1.00 97.94 97 ARG A CA 1
ATOM 706 C C . ARG A 1 97 ? 0.259 5.332 -10.880 1.00 97.94 97 ARG A C 1
ATOM 708 O O . ARG A 1 97 ? 0.973 4.410 -11.277 1.00 97.94 97 ARG A O 1
ATOM 715 N N . TYR A 1 98 ? -0.135 6.354 -11.638 1.00 98.56 98 TYR A N 1
ATOM 716 C CA . TYR A 1 98 ? -0.049 6.477 -13.091 1.00 98.56 98 TYR A CA 1
ATOM 717 C C . TYR A 1 98 ? -0.711 5.313 -13.837 1.00 98.56 98 TYR A C 1
ATOM 719 O O . TYR A 1 98 ? -0.337 4.940 -14.953 1.00 98.56 98 TYR A O 1
ATOM 727 N N . VAL A 1 99 ? -1.677 4.692 -13.163 1.00 98.50 99 VAL A N 1
ATOM 728 C CA . VAL A 1 99 ? -2.463 3.563 -13.635 1.00 98.50 99 VAL A CA 1
ATOM 729 C C . VAL A 1 99 ? -3.871 3.725 -13.075 1.00 98.50 99 VAL A C 1
ATOM 731 O O . VAL A 1 99 ? -4.059 3.778 -11.861 1.00 98.50 99 VAL A O 1
ATOM 734 N N . ASP A 1 100 ? -4.851 3.781 -13.967 1.00 98.00 100 ASP A N 1
ATOM 735 C CA . ASP A 1 100 ? -6.274 3.789 -13.658 1.00 98.00 100 ASP A CA 1
ATOM 736 C C . ASP A 1 100 ? -6.666 2.460 -12.992 1.00 98.00 100 ASP A C 1
ATOM 738 O O . ASP A 1 100 ? -6.579 1.379 -13.590 1.00 98.00 100 ASP A O 1
ATOM 742 N N . GLU A 1 101 ? -7.081 2.548 -11.728 1.00 96.56 101 GLU A N 1
ATOM 743 C CA . GLU A 1 101 ? -7.442 1.405 -10.887 1.00 96.56 101 GLU A CA 1
ATOM 744 C C . GLU A 1 101 ? -8.662 0.639 -11.414 1.00 96.56 101 GLU A C 1
ATOM 746 O O . GLU A 1 101 ? -8.739 -0.573 -11.219 1.00 96.56 101 GLU A O 1
ATOM 751 N N . TYR A 1 102 ? -9.574 1.307 -12.127 1.00 95.81 102 TYR A N 1
ATOM 752 C CA . TYR A 1 102 ? -10.807 0.710 -12.643 1.00 95.81 102 TYR A CA 1
ATOM 753 C C . TYR A 1 102 ? -10.609 0.026 -13.999 1.00 95.81 102 TYR A C 1
ATOM 755 O O . TYR A 1 102 ? -11.327 -0.919 -14.329 1.00 95.81 102 TYR A O 1
ATOM 763 N N . LYS A 1 103 ? -9.620 0.466 -14.786 1.00 98.12 103 LYS A N 1
ATOM 764 C CA . LYS A 1 103 ? -9.253 -0.177 -16.063 1.00 98.12 103 LYS A CA 1
ATOM 765 C C . LYS A 1 103 ? -8.202 -1.272 -15.900 1.00 98.12 103 LYS A C 1
ATOM 767 O O . LYS A 1 103 ? -8.098 -2.176 -16.734 1.00 98.12 103 LYS A O 1
ATOM 772 N N . CYS A 1 104 ? -7.366 -1.191 -14.866 1.00 98.31 104 CYS A N 1
ATOM 773 C CA . CYS A 1 104 ? -6.271 -2.132 -14.683 1.00 98.31 104 CYS A CA 1
ATOM 774 C C . CYS A 1 104 ? -6.780 -3.541 -14.352 1.00 98.31 104 CYS A C 1
ATOM 776 O O . CYS A 1 104 ? -7.480 -3.764 -13.374 1.00 98.31 104 CYS A O 1
ATOM 778 N N . THR A 1 105 ? -6.334 -4.532 -15.123 1.00 97.50 105 THR A N 1
ATOM 779 C CA . THR A 1 105 ? -6.672 -5.949 -14.890 1.00 97.50 105 THR A CA 1
ATOM 780 C C . THR A 1 105 ? -5.656 -6.687 -14.015 1.00 97.50 105 THR A C 1
ATOM 782 O O . THR A 1 105 ? -5.795 -7.885 -13.782 1.00 97.50 105 THR A O 1
ATOM 785 N N . GLY A 1 106 ? -4.565 -6.030 -13.603 1.00 97.06 106 GLY A N 1
ATOM 786 C CA . GLY A 1 106 ? -3.505 -6.674 -12.818 1.00 97.06 106 GLY A CA 1
ATOM 787 C C . GLY A 1 106 ? -2.769 -7.816 -13.541 1.00 97.06 106 GLY A C 1
ATOM 788 O O . GLY A 1 106 ? -2.155 -8.666 -12.889 1.00 97.06 106 GLY A O 1
ATOM 789 N N . CYS A 1 107 ? -2.823 -7.870 -14.881 1.00 97.00 107 CYS A N 1
ATOM 790 C CA . CYS A 1 107 ? -2.266 -8.978 -15.674 1.00 97.00 107 CYS A CA 1
ATOM 791 C C . CYS A 1 107 ? -0.727 -9.008 -15.755 1.00 97.00 107 CYS A C 1
ATOM 793 O O . CYS A 1 107 ? -0.155 -10.014 -16.163 1.00 97.00 107 CYS A O 1
ATOM 795 N N . GLY A 1 108 ? -0.040 -7.912 -15.412 1.00 96.56 108 GLY A N 1
ATOM 796 C CA . GLY A 1 108 ? 1.428 -7.854 -15.361 1.00 96.56 108 GLY A CA 1
ATOM 797 C C . GLY A 1 108 ? 2.152 -7.759 -16.713 1.00 96.56 108 GLY A C 1
ATOM 798 O O . GLY A 1 108 ? 3.378 -7.685 -16.739 1.00 96.56 108 GLY A O 1
ATOM 799 N N . ARG A 1 109 ? 1.446 -7.696 -17.851 1.00 97.75 109 ARG A N 1
ATOM 800 C CA . ARG A 1 109 ? 2.086 -7.576 -19.180 1.00 97.75 109 ARG A CA 1
ATOM 801 C C . ARG A 1 109 ? 2.963 -6.326 -19.314 1.00 97.75 109 ARG A C 1
ATOM 803 O O . ARG A 1 109 ? 4.060 -6.396 -19.860 1.00 97.75 109 ARG A O 1
ATOM 810 N N . CYS A 1 110 ? 2.520 -5.204 -18.750 1.00 97.62 110 CYS A N 1
ATOM 811 C CA . CYS A 1 110 ? 3.279 -3.955 -18.725 1.00 97.62 110 CYS A CA 1
ATOM 812 C C . CYS A 1 110 ? 4.583 -4.054 -17.907 1.00 97.62 110 CYS A C 1
ATOM 814 O O . CYS A 1 110 ? 5.592 -3.459 -18.288 1.00 97.62 110 CYS A O 1
ATOM 816 N N . VAL A 1 111 ? 4.582 -4.859 -16.839 1.00 96.88 111 VAL A N 1
ATOM 817 C CA . VAL A 1 111 ? 5.749 -5.149 -15.989 1.00 96.88 111 VAL A CA 1
ATOM 818 C C . VAL A 1 111 ? 6.820 -5.880 -16.801 1.00 96.88 111 VAL A C 1
ATOM 820 O O . VAL A 1 111 ? 7.981 -5.474 -16.804 1.00 96.88 111 VAL A O 1
ATOM 823 N N . LEU A 1 112 ? 6.419 -6.906 -17.563 1.00 96.25 112 LEU A N 1
ATOM 824 C CA . LEU A 1 112 ? 7.314 -7.673 -18.442 1.00 96.25 112 LEU A CA 1
ATOM 825 C C . LEU A 1 112 ? 7.859 -6.838 -19.610 1.00 96.25 112 LEU A C 1
ATOM 827 O O . LEU A 1 112 ? 9.004 -7.026 -20.024 1.00 96.25 112 LEU A O 1
ATOM 831 N N . ALA A 1 113 ? 7.054 -5.911 -20.132 1.00 96.88 113 ALA A N 1
ATOM 832 C CA . ALA A 1 113 ? 7.428 -5.049 -21.251 1.00 96.88 113 ALA A CA 1
ATOM 833 C C . ALA A 1 113 ? 8.383 -3.905 -20.859 1.00 96.88 113 ALA A C 1
ATOM 835 O O . ALA A 1 113 ? 9.034 -3.316 -21.725 1.00 96.88 113 ALA A O 1
ATOM 836 N N . CYS A 1 114 ? 8.479 -3.559 -19.571 1.00 97.44 114 CYS A N 1
ATOM 837 C CA . CYS A 1 114 ? 9.245 -2.403 -19.114 1.00 97.44 114 CYS A CA 1
ATOM 838 C C . CYS A 1 114 ? 10.725 -2.463 -19.551 1.00 97.44 114 CYS A C 1
ATOM 840 O O . CYS A 1 114 ? 11.444 -3.426 -19.277 1.00 97.44 114 CYS A O 1
ATOM 842 N N . ARG A 1 115 ? 11.230 -1.377 -20.163 1.00 94.94 115 ARG A N 1
ATOM 843 C CA . ARG A 1 115 ? 12.650 -1.252 -20.566 1.00 94.94 115 ARG A CA 1
ATOM 844 C C . ARG A 1 115 ? 13.616 -1.315 -19.387 1.00 94.94 115 ARG A C 1
ATOM 846 O O . ARG A 1 115 ? 14.770 -1.692 -19.560 1.00 94.94 115 ARG A O 1
ATOM 853 N N . LEU A 1 116 ? 13.144 -0.928 -18.206 1.00 95.31 116 LEU A N 1
ATOM 854 C CA . LEU A 1 116 ? 13.915 -0.894 -16.969 1.00 95.31 116 LEU A CA 1
ATOM 855 C C . LEU A 1 116 ? 13.736 -2.187 -16.158 1.00 95.31 116 LEU A C 1
ATOM 857 O O . LEU A 1 116 ? 13.864 -2.165 -14.939 1.00 95.31 116 LEU A O 1
ATOM 861 N N . LYS A 1 117 ? 13.417 -3.311 -16.819 1.00 88.00 117 LYS A N 1
ATOM 862 C CA . LYS A 1 117 ? 13.310 -4.629 -16.181 1.00 88.00 117 LYS A CA 1
ATOM 863 C C . LYS A 1 117 ? 14.536 -4.936 -15.316 1.00 88.00 117 LYS A C 1
ATOM 865 O O . LYS A 1 117 ? 15.668 -4.739 -15.758 1.00 88.00 117 LYS A O 1
ATOM 870 N N . ALA A 1 118 ? 14.286 -5.420 -14.098 1.00 88.50 118 ALA A N 1
ATOM 871 C CA . ALA A 1 118 ? 15.306 -5.798 -13.120 1.00 88.50 118 ALA A CA 1
ATOM 872 C C . ALA A 1 118 ? 16.400 -4.727 -12.915 1.00 88.50 118 ALA A C 1
ATOM 874 O O . ALA A 1 118 ? 17.592 -5.042 -12.918 1.00 88.50 118 ALA A O 1
ATOM 875 N N . ARG A 1 119 ? 16.009 -3.453 -12.760 1.00 95.06 119 ARG A N 1
ATOM 876 C CA . ARG A 1 119 ? 16.959 -2.341 -12.599 1.00 95.06 119 ARG A CA 1
ATOM 877 C C . ARG A 1 119 ? 17.016 -1.786 -11.181 1.00 95.06 119 ARG A C 1
ATOM 879 O O . ARG A 1 119 ? 18.124 -1.553 -10.706 1.00 95.06 119 ARG A O 1
ATOM 886 N N . TYR A 1 120 ? 15.873 -1.589 -10.534 1.00 95.94 120 TYR A N 1
ATOM 887 C CA . TYR A 1 120 ? 15.796 -0.889 -9.249 1.00 95.94 120 TYR A CA 1
ATOM 888 C C . TYR A 1 120 ? 15.664 -1.869 -8.095 1.00 95.94 120 TYR A C 1
ATOM 890 O O . TYR A 1 120 ? 15.068 -2.923 -8.311 1.00 95.94 120 TYR A O 1
ATOM 898 N N . PRO A 1 121 ? 16.213 -1.561 -6.910 1.00 95.69 121 PRO A N 1
ATOM 899 C CA . PRO A 1 121 ? 16.000 -2.370 -5.719 1.00 95.69 121 PRO A CA 1
ATOM 900 C C . PRO A 1 121 ? 14.512 -2.609 -5.469 1.00 95.69 121 PRO A C 1
ATOM 902 O O . PRO A 1 121 ? 13.686 -1.725 -5.671 1.00 95.69 121 PRO A O 1
ATOM 905 N N . ASP A 1 122 ? 14.171 -3.831 -5.081 1.00 95.25 122 ASP A N 1
ATOM 906 C CA . ASP A 1 122 ? 12.813 -4.178 -4.684 1.00 95.25 122 ASP A CA 1
ATOM 907 C C . ASP A 1 122 ? 12.650 -3.987 -3.172 1.00 95.25 122 ASP A C 1
ATOM 909 O O . ASP A 1 122 ? 13.112 -4.807 -2.376 1.00 95.25 122 ASP A O 1
ATOM 913 N N . GLU A 1 123 ? 11.996 -2.897 -2.778 1.00 94.12 123 GLU A N 1
ATOM 914 C CA . GLU A 1 123 ? 11.825 -2.500 -1.383 1.00 94.12 123 GLU A CA 1
ATOM 915 C C . GLU A 1 123 ? 10.919 -3.469 -0.612 1.00 94.12 123 GLU A C 1
ATOM 917 O O . GLU A 1 123 ? 11.088 -3.640 0.597 1.00 94.12 123 GLU A O 1
ATOM 922 N N . PHE A 1 124 ? 9.976 -4.137 -1.291 1.00 95.88 124 PHE A N 1
ATOM 923 C CA . PHE A 1 124 ? 9.166 -5.184 -0.667 1.00 95.88 124 PHE A CA 1
ATOM 924 C C . PHE A 1 124 ? 10.035 -6.395 -0.317 1.00 95.88 124 PHE A C 1
ATOM 926 O O . PHE A 1 124 ? 9.881 -6.976 0.754 1.00 95.88 124 PHE A O 1
ATOM 933 N N . ASN A 1 125 ? 11.002 -6.730 -1.167 1.00 95.56 125 ASN A N 1
ATOM 934 C CA . ASN A 1 125 ? 11.973 -7.796 -0.920 1.00 95.56 125 ASN A CA 1
ATOM 935 C C . ASN A 1 125 ? 13.222 -7.313 -0.161 1.00 95.56 125 ASN A C 1
ATOM 937 O O . ASN A 1 125 ? 14.296 -7.894 -0.308 1.00 95.56 125 ASN A O 1
ATOM 941 N N . MET A 1 126 ? 13.110 -6.249 0.646 1.00 95.00 126 MET A N 1
ATOM 942 C CA . MET A 1 126 ? 14.210 -5.713 1.463 1.00 95.00 126 MET A CA 1
ATOM 943 C C . MET A 1 126 ? 15.475 -5.401 0.645 1.00 95.00 126 MET A C 1
ATOM 945 O O . MET A 1 126 ? 16.596 -5.600 1.107 1.00 95.00 126 MET A O 1
ATOM 949 N N . ASN A 1 127 ? 15.296 -4.929 -0.591 1.00 94.94 127 ASN A N 1
ATOM 950 C CA . ASN A 1 127 ? 16.353 -4.643 -1.564 1.00 94.94 127 ASN A CA 1
ATOM 951 C C . ASN A 1 127 ? 17.182 -5.869 -2.004 1.00 94.94 127 ASN A C 1
ATOM 953 O O . ASN A 1 127 ? 18.197 -5.707 -2.680 1.00 94.94 127 ASN A O 1
ATOM 957 N N . LEU A 1 128 ? 16.742 -7.096 -1.691 1.00 94.25 128 LEU A N 1
ATOM 958 C CA . LEU A 1 128 ? 17.404 -8.355 -2.077 1.00 94.25 128 LEU A CA 1
ATOM 959 C C . LEU A 1 128 ? 17.051 -8.823 -3.499 1.00 94.25 128 LEU A C 1
ATOM 961 O O . LEU A 1 128 ? 17.467 -9.893 -3.942 1.00 94.25 128 LEU A O 1
ATOM 965 N N . GLY A 1 129 ? 16.292 -8.019 -4.235 1.00 94.06 129 GLY A N 1
ATOM 966 C CA . GLY A 1 129 ? 15.882 -8.283 -5.605 1.00 94.06 129 GLY A CA 1
ATOM 967 C C . GLY A 1 129 ? 15.870 -7.008 -6.432 1.00 94.06 129 GLY A C 1
ATOM 968 O O . GLY A 1 129 ? 16.167 -5.917 -5.940 1.00 94.06 129 GLY A O 1
ATOM 969 N N . LYS A 1 130 ? 15.518 -7.153 -7.711 1.00 95.50 130 LYS A N 1
ATOM 970 C CA . LYS A 1 130 ? 15.330 -6.009 -8.598 1.00 95.50 130 LYS A CA 1
ATOM 971 C C . LYS A 1 130 ? 13.950 -6.012 -9.230 1.00 95.50 130 LYS A C 1
ATOM 973 O O . LYS A 1 130 ? 13.534 -7.020 -9.798 1.00 95.50 130 LYS A O 1
ATOM 978 N N . ARG A 1 131 ? 13.307 -4.849 -9.243 1.00 94.81 131 ARG A N 1
ATOM 979 C CA . ARG A 1 131 ? 12.032 -4.597 -9.910 1.00 94.81 131 ARG A CA 1
ATOM 980 C C . ARG A 1 131 ? 12.181 -3.641 -11.104 1.00 94.81 131 ARG A C 1
ATOM 982 O O . ARG A 1 131 ? 13.173 -2.910 -11.219 1.00 94.81 131 ARG A O 1
ATOM 989 N N . PRO A 1 132 ? 11.232 -3.671 -12.052 1.00 96.44 132 PRO A N 1
ATOM 990 C CA . PRO A 1 132 ? 11.048 -2.606 -13.035 1.00 96.44 132 PRO A CA 1
ATOM 991 C C . PRO A 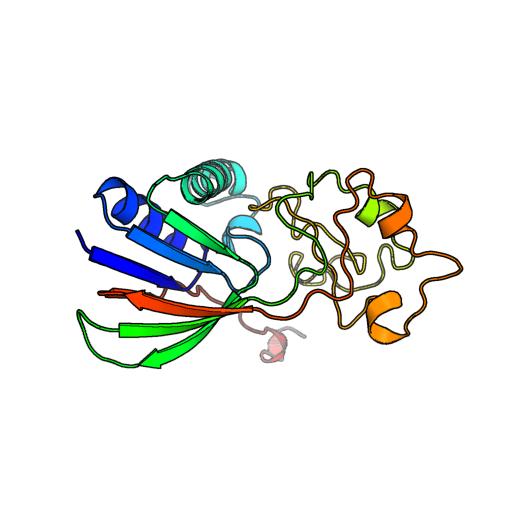1 132 ? 10.470 -1.321 -12.420 1.00 96.44 132 PRO A C 1
ATOM 993 O O . PRO A 1 132 ? 10.041 -1.302 -11.269 1.00 96.44 132 PRO A O 1
ATOM 996 N N . ALA A 1 133 ? 10.416 -0.259 -13.232 1.00 97.31 133 ALA A N 1
ATOM 997 C CA . ALA A 1 133 ? 9.756 0.997 -12.864 1.00 97.31 133 ALA A CA 1
ATOM 998 C C . ALA A 1 133 ? 8.220 0.894 -12.830 1.00 97.31 133 ALA A C 1
ATOM 1000 O O . ALA A 1 133 ? 7.593 1.634 -12.097 1.00 97.31 133 ALA A O 1
ATOM 1001 N N . ILE A 1 134 ? 7.602 -0.008 -13.602 1.00 98.00 134 ILE A N 1
ATOM 1002 C CA . ILE A 1 134 ? 6.174 -0.339 -13.467 1.00 98.00 134 ILE A CA 1
ATOM 1003 C C . ILE A 1 134 ? 6.047 -1.760 -12.932 1.00 98.00 134 ILE A C 1
ATOM 1005 O O . ILE A 1 134 ? 6.543 -2.688 -13.571 1.00 98.00 134 ILE A O 1
ATOM 1009 N N . SER A 1 135 ? 5.407 -1.941 -11.781 1.00 96.94 135 SER A N 1
ATOM 1010 C CA . SER A 1 135 ? 5.360 -3.219 -11.063 1.00 96.94 135 SER A CA 1
ATOM 1011 C C . SER A 1 135 ? 3.984 -3.500 -10.455 1.00 96.94 135 SER A C 1
ATOM 1013 O O . SER A 1 135 ? 3.148 -2.614 -10.302 1.00 96.94 135 SER A O 1
ATOM 1015 N N . LEU A 1 136 ? 3.742 -4.768 -10.115 1.00 96.38 136 LEU A N 1
ATOM 1016 C CA . LEU A 1 136 ? 2.775 -5.136 -9.079 1.00 96.38 136 LEU A CA 1
ATOM 1017 C C . LEU A 1 136 ? 3.551 -5.178 -7.762 1.00 96.38 136 LEU A C 1
ATOM 1019 O O . LEU A 1 136 ? 4.637 -5.755 -7.742 1.00 96.38 136 LEU A O 1
ATOM 1023 N N . TYR A 1 137 ? 3.022 -4.570 -6.696 1.00 95.75 137 TYR A N 1
ATOM 1024 C CA . TYR A 1 137 ? 3.777 -4.370 -5.451 1.00 95.75 137 TYR A CA 1
ATOM 1025 C C . TYR A 1 137 ? 4.312 -5.682 -4.852 1.00 95.75 137 TYR A C 1
ATOM 1027 O O . TYR A 1 137 ? 5.470 -5.756 -4.464 1.00 95.75 137 TYR A O 1
ATOM 1035 N N . PHE A 1 138 ? 3.489 -6.730 -4.860 1.00 95.88 138 PHE A N 1
ATOM 1036 C CA . PHE A 1 138 ? 3.893 -8.127 -4.698 1.00 95.88 138 PHE A CA 1
ATOM 1037 C C . PHE A 1 138 ? 2.855 -9.036 -5.374 1.00 95.88 138 PHE A C 1
ATOM 1039 O O . PHE A 1 138 ? 1.827 -8.564 -5.870 1.00 95.88 138 PHE A O 1
ATOM 1046 N N . ILE A 1 139 ? 3.111 -10.346 -5.426 1.00 91.62 139 ILE A N 1
ATOM 1047 C CA . ILE A 1 139 ? 2.335 -11.288 -6.253 1.00 91.62 139 ILE A CA 1
ATOM 1048 C C . ILE A 1 139 ? 0.848 -11.339 -5.864 1.00 91.62 139 ILE A C 1
ATOM 1050 O O . ILE A 1 139 ? 0.004 -11.460 -6.753 1.00 91.62 139 ILE A O 1
ATOM 1054 N N . GLN A 1 140 ? 0.518 -11.227 -4.577 1.00 94.94 140 GLN A N 1
ATOM 1055 C CA . GLN A 1 140 ? -0.848 -11.279 -4.040 1.00 94.94 140 GLN A CA 1
ATOM 1056 C C . GLN A 1 140 ? -1.341 -9.910 -3.539 1.00 94.94 140 GLN A C 1
ATOM 1058 O O . GLN A 1 140 ? -2.204 -9.849 -2.668 1.00 94.94 140 GLN A O 1
ATOM 1063 N N . ALA A 1 141 ? -0.793 -8.814 -4.074 1.00 97.06 141 ALA A N 1
ATOM 1064 C CA . ALA A 1 141 ? -1.183 -7.461 -3.690 1.00 97.06 141 ALA A CA 1
ATOM 1065 C C . ALA A 1 141 ? -2.694 -7.204 -3.846 1.00 97.06 141 ALA A C 1
ATOM 1067 O O . ALA A 1 141 ? -3.311 -7.633 -4.826 1.00 97.06 141 ALA A O 1
ATOM 1068 N N . VAL A 1 142 ? -3.258 -6.458 -2.893 1.00 98.19 142 VAL A N 1
ATOM 1069 C CA . VAL A 1 142 ? -4.648 -5.990 -2.861 1.00 98.19 142 VAL A CA 1
ATOM 1070 C C . VAL A 1 142 ? -4.657 -4.479 -2.566 1.00 98.19 142 VAL A C 1
ATOM 1072 O O . VAL A 1 142 ? -4.154 -4.069 -1.518 1.00 98.19 142 VAL A O 1
ATOM 1075 N N . PRO A 1 143 ? -5.214 -3.640 -3.456 1.00 97.75 143 PRO A N 1
ATOM 1076 C CA . PRO A 1 143 ? -5.759 -3.995 -4.763 1.00 97.75 143 PRO A CA 1
ATOM 1077 C C . PRO A 1 143 ? -4.670 -4.502 -5.719 1.00 97.75 143 PRO A C 1
ATOM 1079 O O . PRO A 1 143 ? -3.515 -4.074 -5.671 1.00 97.75 143 PRO A O 1
ATOM 1082 N N . ARG A 1 144 ? -5.045 -5.409 -6.628 1.00 96.62 144 ARG A N 1
ATOM 1083 C CA . ARG A 1 144 ? -4.127 -5.972 -7.630 1.00 96.62 144 ARG A CA 1
ATOM 1084 C C . ARG A 1 144 ? -3.961 -5.024 -8.825 1.00 96.62 144 ARG A C 1
ATOM 1086 O O . ARG A 1 144 ? -4.284 -5.371 -9.959 1.00 96.62 144 ARG A O 1
ATOM 1093 N N . VAL A 1 145 ? -3.448 -3.826 -8.568 1.00 98.06 145 VAL A N 1
ATOM 1094 C CA . VAL A 1 145 ? -3.252 -2.770 -9.570 1.00 98.06 145 VAL A CA 1
ATOM 1095 C C . VAL A 1 145 ? -1.761 -2.490 -9.739 1.00 98.06 145 VAL A C 1
ATOM 1097 O O . VAL A 1 145 ? -1.006 -2.463 -8.765 1.00 98.06 145 VAL A O 1
ATOM 1100 N N . ALA A 1 146 ? -1.323 -2.316 -10.987 1.00 98.12 146 ALA A N 1
ATOM 1101 C CA . ALA A 1 146 ? 0.054 -1.926 -11.270 1.00 98.12 146 ALA A CA 1
ATOM 1102 C C . ALA A 1 146 ? 0.329 -0.499 -10.773 1.00 98.12 146 ALA A C 1
ATOM 1104 O O . ALA A 1 146 ? -0.566 0.338 -10.739 1.00 98.12 146 ALA A O 1
ATOM 1105 N N . ILE A 1 147 ? 1.573 -0.217 -10.414 1.00 98.12 147 ILE A N 1
ATOM 1106 C CA . ILE A 1 147 ? 2.027 1.116 -10.026 1.00 98.12 147 ILE A CA 1
ATOM 1107 C C . ILE A 1 147 ? 3.289 1.472 -10.800 1.00 98.12 147 ILE A C 1
ATOM 1109 O O . ILE A 1 147 ? 4.129 0.603 -11.051 1.00 98.12 147 ILE A O 1
ATOM 1113 N N . ILE A 1 148 ? 3.403 2.738 -11.195 1.00 98.38 148 ILE A N 1
ATOM 1114 C CA . ILE A 1 148 ? 4.611 3.303 -11.788 1.00 98.38 148 ILE A CA 1
ATOM 1115 C C . ILE A 1 148 ? 5.364 4.103 -10.729 1.00 98.38 148 ILE A C 1
ATOM 1117 O O . ILE A 1 148 ? 4.804 4.967 -10.071 1.00 98.38 148 ILE A O 1
ATOM 1121 N N . ASP A 1 149 ? 6.646 3.801 -10.611 1.00 97.12 149 ASP A N 1
ATOM 1122 C CA . ASP A 1 149 ? 7.646 4.546 -9.864 1.00 97.12 149 ASP A CA 1
ATOM 1123 C C . ASP A 1 149 ? 8.046 5.798 -10.658 1.00 97.12 149 ASP A C 1
ATOM 1125 O O . ASP A 1 149 ? 8.687 5.711 -11.715 1.00 97.12 149 ASP A O 1
ATOM 1129 N N . ASP A 1 150 ? 7.606 6.953 -10.175 1.00 96.12 150 ASP A N 1
ATOM 1130 C CA . ASP A 1 150 ? 7.799 8.273 -10.771 1.00 96.12 150 ASP A CA 1
ATOM 1131 C C . ASP A 1 150 ? 9.228 8.793 -10.679 1.00 96.12 150 ASP A C 1
ATOM 1133 O O . ASP A 1 150 ? 9.665 9.509 -11.581 1.00 96.12 150 ASP A O 1
ATOM 1137 N N . GLU A 1 151 ? 9.993 8.361 -9.681 1.00 96.31 151 GLU A N 1
ATOM 1138 C CA . GLU A 1 151 ? 11.411 8.707 -9.551 1.00 96.31 151 GLU A CA 1
ATOM 1139 C C . GLU A 1 151 ? 12.267 8.041 -10.639 1.00 96.31 151 GLU A C 1
ATOM 1141 O O . GLU A 1 151 ? 13.331 8.539 -11.019 1.00 96.31 151 GLU A O 1
ATOM 1146 N N . HIS A 1 152 ? 11.802 6.911 -11.176 1.00 96.75 152 HIS A N 1
ATOM 1147 C CA . HIS A 1 152 ? 12.606 6.055 -12.044 1.00 96.75 152 HIS A CA 1
ATOM 1148 C C . HIS A 1 152 ? 12.059 5.867 -13.464 1.00 96.75 152 HIS A C 1
ATOM 1150 O O . HIS A 1 152 ? 12.815 5.533 -14.386 1.00 96.75 152 HIS A O 1
ATOM 1156 N N . CYS A 1 153 ? 10.759 6.060 -13.686 1.00 97.88 153 CYS A N 1
ATOM 1157 C CA . CYS A 1 153 ? 10.135 5.884 -14.993 1.00 97.88 153 CYS A CA 1
ATOM 1158 C C . CYS A 1 153 ? 10.712 6.858 -16.033 1.00 97.88 153 CYS A C 1
ATOM 1160 O O . CYS A 1 153 ? 10.652 8.073 -15.864 1.00 97.88 153 CYS A O 1
ATOM 1162 N N . LEU A 1 154 ? 11.212 6.348 -17.170 1.00 97.56 154 LEU A N 1
ATOM 1163 C CA . LEU A 1 154 ? 11.763 7.200 -18.242 1.00 97.56 154 LEU A CA 1
ATOM 1164 C C . LEU A 1 154 ? 10.729 8.166 -18.833 1.00 97.56 154 LEU A C 1
ATOM 1166 O O . LEU A 1 154 ? 11.097 9.239 -19.303 1.00 97.56 154 LEU A O 1
ATOM 1170 N N . MET A 1 155 ? 9.454 7.772 -18.861 1.00 97.44 155 MET A N 1
ATOM 1171 C CA . MET A 1 155 ? 8.405 8.632 -19.401 1.00 97.44 155 MET A CA 1
ATOM 1172 C C . MET A 1 155 ? 8.133 9.816 -18.469 1.00 97.44 155 MET A C 1
ATOM 1174 O O . MET A 1 155 ? 8.099 10.942 -18.947 1.00 97.44 155 MET A O 1
ATOM 1178 N N . LEU A 1 156 ? 8.039 9.575 -17.158 1.00 97.31 156 LEU A N 1
ATOM 1179 C CA . LEU A 1 156 ? 7.777 10.616 -16.157 1.00 97.31 156 LEU A CA 1
ATOM 1180 C C . LEU A 1 156 ? 8.998 11.524 -15.940 1.00 97.31 156 LEU A C 1
ATOM 1182 O O . LEU A 1 156 ? 8.870 12.740 -15.910 1.00 97.31 156 LEU A O 1
ATOM 1186 N N . THR A 1 157 ? 10.203 10.951 -15.888 1.00 97.06 157 THR A N 1
ATOM 1187 C CA . THR A 1 157 ? 11.437 11.711 -15.604 1.00 97.06 157 THR A CA 1
ATOM 1188 C C . THR A 1 157 ? 12.049 12.402 -16.822 1.00 97.06 157 THR A C 1
ATOM 1190 O O . THR A 1 157 ? 12.729 13.415 -16.677 1.00 97.06 157 THR A O 1
ATOM 1193 N N . LYS A 1 158 ? 11.878 11.847 -18.032 1.00 96.12 158 LYS A N 1
ATOM 1194 C CA . LYS A 1 158 ? 12.539 12.346 -19.258 1.00 96.12 158 LYS A CA 1
ATOM 1195 C C . LYS A 1 158 ? 11.574 12.724 -20.376 1.00 96.12 158 LYS A C 1
ATOM 1197 O O . LYS A 1 158 ? 12.033 13.130 -21.442 1.00 96.12 158 LYS A O 1
ATOM 1202 N N . GLY A 1 159 ? 10.270 12.507 -20.204 1.00 95.62 159 GLY A N 1
ATOM 1203 C CA . GLY A 1 159 ? 9.273 12.719 -21.256 1.00 95.62 159 GLY A CA 1
ATOM 1204 C C . GLY A 1 159 ? 9.395 11.757 -22.446 1.00 95.62 159 GLY A C 1
ATOM 1205 O O . GLY A 1 159 ? 8.769 11.983 -23.480 1.00 95.62 159 GLY A O 1
ATOM 1206 N N . LYS A 1 160 ? 10.233 10.707 -22.364 1.00 96.12 160 LYS A N 1
ATOM 1207 C CA . LYS A 1 160 ? 10.478 9.796 -23.494 1.00 96.12 160 LYS A CA 1
ATOM 1208 C C . LYS A 1 160 ? 10.937 8.405 -23.060 1.00 96.12 160 LYS A C 1
ATOM 1210 O O . LYS A 1 160 ? 11.988 8.241 -22.445 1.00 96.12 160 LYS A O 1
ATOM 1215 N N . CYS A 1 161 ? 10.218 7.374 -23.510 1.00 96.00 161 CYS A N 1
ATOM 1216 C CA . CYS A 1 161 ? 10.549 5.959 -23.285 1.00 96.00 161 CYS A CA 1
ATOM 1217 C C . CYS A 1 161 ? 10.728 5.177 -24.607 1.00 96.00 161 CYS A C 1
ATOM 1219 O O . CYS A 1 161 ? 10.124 4.132 -24.836 1.00 96.00 161 CYS A O 1
ATOM 1221 N N . GLY A 1 162 ? 11.585 5.676 -25.503 1.00 91.25 162 GLY A N 1
ATOM 1222 C CA . GLY A 1 162 ? 11.761 5.128 -26.856 1.00 91.25 162 GLY A CA 1
ATOM 1223 C C . GLY A 1 162 ? 10.916 5.877 -27.890 1.00 91.25 162 GLY A C 1
ATOM 1224 O O . GLY A 1 162 ? 10.820 7.100 -27.809 1.00 91.25 162 GLY A O 1
ATOM 1225 N N . LYS A 1 163 ? 10.358 5.165 -28.880 1.00 90.69 163 LYS A N 1
ATOM 1226 C CA . LYS A 1 163 ? 9.358 5.732 -29.811 1.00 90.69 163 LYS A CA 1
ATOM 1227 C C . LYS A 1 163 ? 7.985 5.848 -29.137 1.00 90.69 163 LYS A C 1
ATOM 1229 O O . LYS A 1 163 ? 7.315 6.857 -29.290 1.00 90.69 163 LYS A O 1
ATOM 1234 N N . SER A 1 164 ? 7.649 4.833 -28.353 1.00 92.56 164 SER A N 1
ATOM 1235 C CA . SER A 1 164 ? 6.414 4.635 -27.594 1.00 92.56 164 SER A CA 1
ATOM 1236 C C . SER A 1 164 ? 6.765 3.854 -26.316 1.00 92.56 164 SER A C 1
ATOM 1238 O O . SER A 1 164 ? 7.664 3.000 -26.363 1.00 92.56 164 SER A O 1
ATOM 1240 N N . PRO A 1 165 ? 6.133 4.141 -25.159 1.00 96.69 165 PRO A N 1
ATOM 1241 C CA . PRO A 1 165 ? 6.379 3.390 -23.931 1.00 96.69 165 PRO A CA 1
ATOM 1242 C C . PRO A 1 165 ? 5.886 1.937 -24.072 1.00 96.69 165 PRO A C 1
ATOM 1244 O O . PRO A 1 165 ? 4.683 1.725 -24.221 1.00 96.69 165 PRO A O 1
ATOM 1247 N N . PRO A 1 166 ? 6.756 0.913 -23.954 1.00 97.38 166 PRO A N 1
ATOM 1248 C CA . PRO A 1 166 ? 6.336 -0.482 -24.153 1.00 97.38 166 PRO A CA 1
ATOM 1249 C C . PRO A 1 166 ? 5.293 -0.969 -23.140 1.00 97.38 166 PRO A C 1
ATOM 1251 O O . PRO A 1 166 ? 4.541 -1.900 -23.408 1.00 97.38 166 PRO A O 1
ATOM 1254 N N . CYS A 1 167 ? 5.242 -0.353 -21.955 1.00 97.62 167 CYS A N 1
ATOM 1255 C CA . CYS A 1 167 ? 4.218 -0.647 -20.960 1.00 97.62 167 CYS A CA 1
ATOM 1256 C C . CYS A 1 167 ? 2.814 -0.255 -21.437 1.00 97.62 167 CYS A C 1
ATOM 1258 O O . CYS A 1 167 ? 1.883 -1.005 -21.158 1.00 97.62 167 CYS A O 1
ATOM 1260 N N . VAL A 1 168 ? 2.685 0.861 -22.167 1.00 97.75 168 VAL A N 1
ATOM 1261 C CA . VAL A 1 168 ? 1.425 1.315 -22.780 1.00 97.75 168 VAL A CA 1
ATOM 1262 C C . VAL A 1 168 ? 1.038 0.374 -23.909 1.00 97.75 168 VAL A C 1
ATOM 1264 O O . VAL A 1 168 ? -0.067 -0.146 -23.902 1.00 97.75 168 VAL A O 1
ATOM 1267 N N . GLU A 1 169 ? 1.973 0.047 -24.806 1.00 97.62 169 GLU A N 1
ATOM 1268 C CA . GLU A 1 169 ? 1.717 -0.894 -25.910 1.00 97.62 169 GLU A CA 1
ATOM 1269 C C . GLU A 1 169 ? 1.262 -2.279 -25.421 1.00 97.62 169 GLU A C 1
ATOM 1271 O O . GLU A 1 169 ? 0.459 -2.949 -26.066 1.00 97.62 169 GLU A O 1
ATOM 1276 N N . ALA A 1 170 ? 1.768 -2.724 -24.268 1.00 97.81 170 ALA A N 1
ATOM 1277 C CA . ALA A 1 170 ? 1.379 -3.992 -23.657 1.00 97.81 170 ALA A CA 1
ATOM 1278 C C . ALA A 1 170 ? 0.047 -3.923 -22.878 1.00 97.81 170 ALA A C 1
ATOM 1280 O O . ALA A 1 170 ? -0.485 -4.967 -22.474 1.00 97.81 170 ALA A O 1
ATOM 1281 N N . CYS A 1 171 ? -0.479 -2.724 -22.616 1.00 98.25 171 CYS A N 1
ATOM 1282 C CA . CYS A 1 171 ? -1.664 -2.496 -21.797 1.00 98.25 171 CYS A CA 1
ATOM 1283 C C . CYS A 1 171 ? -2.938 -2.514 -22.650 1.00 98.25 171 CYS A C 1
ATOM 1285 O O . CYS A 1 171 ? -3.463 -1.478 -23.018 1.00 98.25 171 CYS A O 1
ATOM 1287 N N . GLY A 1 172 ? -3.484 -3.706 -22.902 1.00 97.06 172 GLY A N 1
ATOM 1288 C CA . GLY A 1 172 ? -4.741 -3.845 -23.653 1.00 97.06 172 GLY A CA 1
ATOM 1289 C C . GLY A 1 172 ? -5.949 -3.004 -23.178 1.00 97.06 172 GLY A C 1
ATOM 1290 O O . GLY A 1 172 ? -6.721 -2.610 -24.040 1.00 97.06 172 GLY A O 1
ATOM 1291 N N . PRO A 1 173 ? -6.169 -2.749 -21.868 1.00 97.56 173 PRO A N 1
ATOM 1292 C CA . PRO A 1 173 ? -7.289 -1.918 -21.408 1.00 97.56 173 PRO A CA 1
ATOM 1293 C C . PRO A 1 173 ? -6.994 -0.407 -21.371 1.00 97.56 173 PRO A C 1
ATOM 1295 O O . PRO A 1 173 ? -7.807 0.335 -20.826 1.00 97.56 173 PRO A O 1
ATOM 1298 N N . ASP A 1 174 ? -5.835 0.046 -21.865 1.00 97.56 174 ASP A N 1
ATOM 1299 C CA . ASP A 1 174 ? -5.431 1.461 -21.855 1.00 97.56 174 ASP A CA 1
ATOM 1300 C C . ASP A 1 174 ? -5.525 2.108 -20.460 1.00 97.56 174 ASP A C 1
ATOM 1302 O O . ASP A 1 174 ? -6.065 3.197 -20.264 1.00 97.56 174 ASP A O 1
ATOM 1306 N N . ALA A 1 175 ? -5.010 1.391 -19.456 1.00 98.44 175 ALA A N 1
ATOM 1307 C CA . ALA A 1 175 ? -5.074 1.800 -18.054 1.00 98.44 175 ALA A CA 1
ATOM 1308 C C . ALA A 1 175 ? -3.913 2.708 -17.617 1.00 98.44 175 ALA A C 1
ATOM 1310 O O . ALA A 1 175 ? -3.947 3.209 -16.505 1.00 98.44 175 ALA A O 1
ATOM 1311 N N . ILE A 1 176 ? -2.854 2.874 -18.412 1.00 98.56 176 ILE A N 1
ATOM 1312 C CA . ILE A 1 176 ? -1.681 3.670 -18.010 1.00 98.56 176 ILE A CA 1
ATOM 1313 C C . ILE A 1 176 ? -1.927 5.143 -18.326 1.00 98.56 176 ILE A C 1
ATOM 1315 O O . ILE A 1 176 ? -2.169 5.484 -19.481 1.00 98.56 176 ILE A O 1
ATOM 1319 N N . ASP A 1 177 ? -1.787 5.995 -17.316 1.00 98.00 177 ASP A N 1
ATOM 1320 C CA . ASP A 1 177 ? -1.985 7.439 -17.408 1.00 98.00 177 ASP A CA 1
ATOM 1321 C C . ASP A 1 177 ? -0.820 8.172 -16.730 1.00 98.00 177 ASP A C 1
ATOM 1323 O O . ASP A 1 177 ? -0.729 8.230 -15.507 1.00 98.00 177 ASP A O 1
ATOM 1327 N N . PHE A 1 178 ? 0.094 8.725 -17.528 1.00 98.00 178 PHE A N 1
ATOM 1328 C CA . PHE A 1 178 ? 1.255 9.464 -17.018 1.00 98.00 178 PHE A CA 1
ATOM 1329 C C . PHE A 1 178 ? 0.919 10.883 -16.543 1.00 98.00 178 PHE A C 1
ATOM 1331 O O . PHE A 1 178 ? 1.778 11.528 -15.946 1.00 98.00 178 PHE A O 1
ATOM 1338 N N . GLU A 1 179 ? -0.289 11.374 -16.816 1.00 97.44 179 GLU A N 1
ATOM 1339 C CA . GLU A 1 179 ? -0.736 12.716 -16.436 1.00 97.44 179 GLU A CA 1
ATOM 1340 C C . GLU A 1 179 ? -1.533 12.710 -15.126 1.00 97.44 179 GLU A C 1
ATOM 1342 O O . GLU A 1 179 ? -1.863 13.782 -14.612 1.00 97.44 179 GLU A O 1
ATOM 1347 N N . GLN A 1 180 ? -1.785 11.527 -14.549 1.00 98.06 180 GLN A N 1
ATOM 1348 C CA . GLN A 1 180 ? -2.467 11.376 -13.267 1.00 98.06 180 GLN A CA 1
ATOM 1349 C C . GLN A 1 180 ? -1.812 12.252 -12.188 1.00 98.06 180 GLN A C 1
ATOM 1351 O O . GLN A 1 180 ? -0.605 12.176 -11.945 1.00 98.06 180 GLN A O 1
ATOM 1356 N N . GLN A 1 181 ? -2.630 13.068 -11.525 1.00 97.56 181 GLN A N 1
ATOM 1357 C CA . GLN A 1 181 ? -2.208 13.954 -10.441 1.00 97.56 181 GLN A CA 1
ATOM 1358 C C . GLN A 1 181 ? -2.531 13.349 -9.068 1.00 97.56 181 GLN A C 1
ATOM 1360 O O . GLN A 1 181 ? -3.408 12.484 -8.975 1.00 97.56 181 GLN A O 1
ATOM 1365 N N . PRO A 1 182 ? -1.841 13.787 -7.998 1.00 97.50 182 PRO A N 1
ATOM 1366 C CA . PRO A 1 182 ? -2.267 13.501 -6.636 1.00 97.50 182 PRO A CA 1
ATOM 1367 C C . PRO A 1 182 ? -3.704 13.973 -6.390 1.00 97.50 182 PRO A C 1
ATOM 1369 O O . PRO A 1 182 ? -4.114 15.024 -6.880 1.00 97.50 182 PRO A O 1
ATOM 1372 N N . GLU A 1 183 ? -4.446 13.201 -5.607 1.00 97.94 183 GLU A N 1
ATOM 1373 C CA . GLU A 1 183 ? -5.810 13.518 -5.192 1.00 97.94 183 GLU A CA 1
ATOM 1374 C C . GLU A 1 183 ? -5.811 13.861 -3.699 1.00 97.94 183 GLU A C 1
ATOM 1376 O O . GLU A 1 183 ? -5.286 13.106 -2.875 1.00 97.94 183 GLU A O 1
ATOM 1381 N N . GLU A 1 184 ? -6.386 15.011 -3.356 1.00 98.06 184 GLU A N 1
ATOM 1382 C CA . GLU A 1 184 ? -6.598 15.430 -1.973 1.00 98.06 184 GLU A CA 1
ATOM 1383 C C . GLU A 1 184 ? -8.013 15.050 -1.541 1.00 98.06 184 GLU A C 1
ATOM 1385 O O . GLU A 1 184 ? -8.993 15.374 -2.211 1.00 98.06 184 GLU A O 1
ATOM 1390 N N . LEU A 1 185 ? -8.108 14.349 -0.417 1.00 97.75 185 LEU A N 1
ATOM 1391 C CA . LEU A 1 185 ? -9.354 13.875 0.165 1.00 97.75 185 LEU A CA 1
ATOM 1392 C C . LEU A 1 185 ? -9.497 14.470 1.565 1.00 97.75 185 LEU A C 1
ATOM 1394 O O . LEU A 1 185 ? -8.561 14.412 2.367 1.00 97.75 185 LEU A O 1
ATOM 1398 N N . GLU A 1 186 ? -10.681 14.983 1.880 1.00 98.12 186 GLU A N 1
ATOM 1399 C CA . GLU A 1 186 ? -11.064 15.337 3.247 1.00 98.12 186 GLU A CA 1
ATOM 1400 C C . GLU A 1 186 ? -12.159 14.382 3.721 1.00 98.12 186 GLU A C 1
ATOM 1402 O O . GLU A 1 186 ? -13.182 14.218 3.056 1.00 98.12 186 GLU A O 1
ATOM 1407 N N . LEU A 1 187 ? -11.920 13.721 4.855 1.00 97.56 187 LEU A N 1
ATOM 1408 C CA . LEU A 1 187 ? -12.853 12.766 5.450 1.00 97.56 187 LEU A CA 1
ATOM 1409 C C . LEU A 1 187 ? -13.227 13.199 6.863 1.00 97.56 187 LEU A C 1
ATOM 1411 O O . LEU A 1 187 ? -12.355 13.351 7.721 1.00 97.56 187 LEU A O 1
ATOM 1415 N N . ASP A 1 188 ? -14.525 13.313 7.122 1.00 97.94 188 ASP A N 1
ATOM 1416 C CA . ASP A 1 188 ? -15.046 13.520 8.470 1.00 97.94 188 ASP A CA 1
ATOM 1417 C C . ASP A 1 188 ? -15.259 12.172 9.166 1.00 97.94 188 ASP A C 1
ATOM 1419 O O . ASP A 1 188 ? -16.009 11.318 8.681 1.00 97.94 188 ASP A O 1
ATOM 1423 N N . VAL A 1 189 ? -14.616 11.980 10.317 1.00 98.12 189 VAL A N 1
ATOM 1424 C CA . VAL A 1 189 ? -14.647 10.726 11.082 1.00 98.12 189 VAL A CA 1
ATOM 1425 C C . VAL A 1 189 ? -14.843 10.975 12.573 1.00 98.12 189 VAL A C 1
ATOM 1427 O O . VAL A 1 189 ? -14.401 11.975 13.131 1.00 98.12 189 VAL A O 1
ATOM 1430 N N . ASP A 1 190 ? -15.489 10.033 13.251 1.00 98.12 190 ASP A N 1
ATOM 1431 C CA . ASP A 1 190 ? -15.814 10.145 14.675 1.00 98.12 190 ASP A CA 1
ATOM 1432 C C . ASP A 1 190 ? -14.683 9.582 15.551 1.00 98.12 190 ASP A C 1
ATOM 1434 O O . ASP A 1 190 ? -14.464 10.019 16.684 1.00 98.12 190 ASP A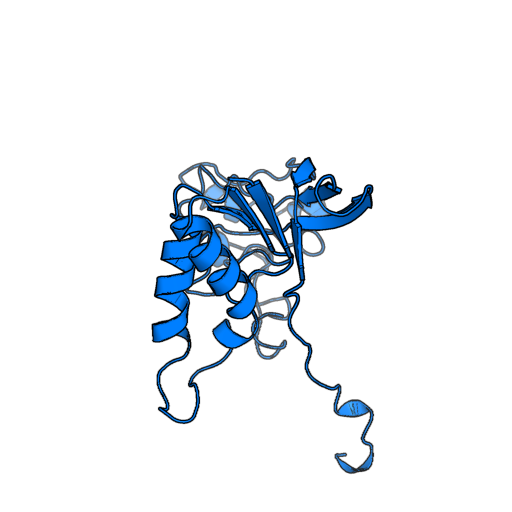 O 1
ATOM 1438 N N . ALA A 1 191 ? -13.949 8.598 15.024 1.00 98.12 191 ALA A N 1
ATOM 1439 C CA . ALA A 1 191 ? -12.865 7.914 15.715 1.00 98.12 191 ALA A CA 1
ATOM 1440 C C . ALA A 1 191 ? -11.712 7.561 14.769 1.00 98.12 191 ALA A C 1
ATOM 1442 O O . ALA A 1 191 ? -11.889 7.430 13.556 1.00 98.12 191 ALA A O 1
ATOM 1443 N N . ILE A 1 192 ? -10.524 7.379 15.350 1.00 98.38 192 ILE A N 1
ATOM 1444 C CA . ILE A 1 192 ? -9.286 7.087 14.626 1.00 98.38 192 ILE A CA 1
ATOM 1445 C C . ILE A 1 192 ? -8.566 5.924 15.311 1.00 98.38 192 ILE A C 1
ATOM 1447 O O . ILE A 1 192 ? -8.399 5.921 16.531 1.00 98.38 192 ILE A O 1
ATOM 1451 N N . ILE A 1 193 ? -8.106 4.958 14.521 1.00 98.56 193 ILE A N 1
ATOM 1452 C CA . ILE A 1 193 ? -7.251 3.850 14.948 1.00 98.56 193 ILE A CA 1
ATOM 1453 C C . ILE A 1 193 ? -5.914 3.971 14.221 1.00 98.56 193 ILE A C 1
ATOM 1455 O O . ILE A 1 193 ? -5.864 3.998 12.993 1.00 98.56 193 ILE A O 1
ATOM 1459 N N . VAL A 1 194 ? -4.817 4.009 14.979 1.00 98.38 194 VAL A N 1
ATOM 1460 C CA . VAL A 1 194 ? -3.456 4.054 14.430 1.00 98.38 194 VAL A CA 1
ATOM 1461 C C . VAL A 1 194 ? -2.851 2.652 14.471 1.00 98.38 194 VAL A C 1
ATOM 1463 O O . VAL A 1 194 ? -2.646 2.091 15.545 1.00 98.38 194 VAL A O 1
ATOM 1466 N N . ALA A 1 195 ? -2.565 2.089 13.298 1.00 98.31 195 ALA A N 1
ATOM 1467 C CA . ALA A 1 195 ? -2.059 0.731 13.101 1.00 98.31 195 ALA A CA 1
ATOM 1468 C C . ALA A 1 195 ? -0.906 0.699 12.074 1.00 98.31 195 ALA A C 1
ATOM 1470 O O . ALA A 1 195 ? -0.815 -0.197 11.234 1.00 98.31 195 ALA A O 1
ATOM 1471 N N . THR A 1 196 ? -0.001 1.680 12.148 1.00 97.38 196 THR A N 1
ATOM 1472 C CA . THR A 1 196 ? 1.079 1.917 11.169 1.00 97.38 196 THR A CA 1
ATOM 1473 C C . THR A 1 196 ? 2.222 0.895 11.211 1.00 97.38 196 THR A C 1
ATOM 1475 O O . THR A 1 196 ? 3.100 0.918 10.350 1.00 97.38 196 THR A O 1
ATOM 1478 N N . GLY A 1 197 ? 2.194 -0.044 12.159 1.00 97.12 197 GLY A N 1
ATOM 1479 C CA . GLY A 1 197 ? 3.128 -1.164 12.219 1.00 97.12 197 GLY A CA 1
ATOM 1480 C C . GLY A 1 197 ? 4.493 -0.791 12.797 1.00 97.12 197 GLY A C 1
ATOM 1481 O O . GLY A 1 197 ? 4.578 -0.080 13.794 1.00 97.12 197 GLY A O 1
ATOM 1482 N N . TYR A 1 198 ? 5.553 -1.352 12.212 1.00 97.56 198 TYR A N 1
ATOM 1483 C CA . TYR A 1 198 ? 6.933 -1.229 12.682 1.00 97.56 198 TYR A CA 1
ATOM 1484 C C . TYR A 1 198 ? 7.936 -1.363 11.523 1.00 97.56 198 TYR A C 1
ATOM 1486 O O . TYR A 1 198 ? 7.605 -1.882 10.449 1.00 97.56 198 TYR A O 1
ATOM 1494 N N . ASP A 1 199 ? 9.182 -0.969 11.793 1.00 95.50 199 ASP A N 1
ATOM 1495 C CA . ASP A 1 199 ? 10.344 -1.184 10.928 1.00 95.50 199 ASP A CA 1
ATOM 1496 C C . ASP A 1 199 ? 11.408 -2.052 11.612 1.00 95.50 199 ASP A C 1
ATOM 1498 O O . ASP A 1 199 ? 11.442 -2.189 12.837 1.00 95.50 199 ASP A O 1
ATOM 1502 N N . PHE A 1 200 ? 12.272 -2.671 10.804 1.00 92.25 200 PHE A N 1
ATOM 1503 C CA . PHE A 1 200 ? 13.405 -3.445 11.305 1.00 92.25 200 PHE A CA 1
ATOM 1504 C C . PHE A 1 200 ? 14.494 -2.516 11.848 1.00 92.25 200 PHE A C 1
ATOM 1506 O O . PHE A 1 200 ? 14.771 -1.470 11.263 1.00 92.25 200 PHE A O 1
ATOM 1513 N N . ALA A 1 201 ? 15.135 -2.925 12.944 1.00 92.19 201 ALA A N 1
ATOM 1514 C CA . ALA A 1 201 ? 16.326 -2.247 13.438 1.00 92.19 201 ALA A CA 1
ATOM 1515 C C . ALA A 1 201 ? 17.444 -2.303 12.387 1.00 92.19 201 ALA A C 1
ATOM 1517 O O . ALA A 1 201 ? 17.657 -3.349 11.772 1.00 92.19 201 ALA A O 1
ATOM 1518 N N . ASP A 1 202 ? 18.158 -1.191 12.203 1.00 91.38 202 ASP A N 1
ATOM 1519 C CA . ASP A 1 202 ? 19.318 -1.115 11.316 1.00 91.38 202 ASP A CA 1
ATOM 1520 C C . ASP A 1 202 ? 20.538 -1.757 12.001 1.00 91.38 202 ASP A C 1
ATOM 1522 O O . ASP A 1 202 ? 21.064 -1.193 12.969 1.00 91.38 202 ASP A O 1
ATOM 1526 N N . PRO A 1 203 ? 21.007 -2.932 11.535 1.00 91.44 203 PRO A N 1
ATOM 1527 C CA . PRO A 1 203 ? 22.104 -3.627 12.186 1.00 91.44 203 PRO A CA 1
ATOM 1528 C C . PRO A 1 203 ? 23.457 -2.932 11.975 1.00 91.44 203 PRO A C 1
ATOM 1530 O O . PRO A 1 203 ? 24.397 -3.242 12.699 1.00 91.44 203 PRO A O 1
ATOM 1533 N N . THR A 1 204 ? 23.579 -1.981 11.037 1.00 91.88 204 THR A N 1
ATOM 1534 C CA . THR A 1 204 ? 24.857 -1.300 10.738 1.00 91.88 204 THR A CA 1
ATOM 1535 C C . THR A 1 204 ? 25.368 -0.434 11.892 1.00 91.88 204 THR A C 1
ATOM 1537 O O . THR A 1 204 ? 26.543 -0.069 11.935 1.00 91.88 204 THR A O 1
ATOM 1540 N N . GLN A 1 205 ? 24.504 -0.131 12.863 1.00 91.00 205 GLN A N 1
ATOM 1541 C CA . GLN A 1 205 ? 24.871 0.574 14.090 1.00 91.00 205 GLN A CA 1
ATOM 1542 C C . GLN A 1 205 ? 25.693 -0.304 15.052 1.00 91.00 205 GLN A C 1
ATOM 1544 O O . GLN A 1 205 ? 26.454 0.228 15.863 1.00 91.00 205 GLN A O 1
ATOM 1549 N N . PHE A 1 206 ? 25.576 -1.632 14.941 1.00 92.81 206 PHE A N 1
ATOM 1550 C CA . PHE A 1 206 ? 26.260 -2.614 15.784 1.00 92.81 206 PHE A CA 1
ATOM 1551 C C . PHE A 1 206 ? 27.568 -3.055 15.123 1.00 92.81 206 PHE A C 1
ATOM 1553 O O . PHE A 1 206 ? 27.621 -4.022 14.362 1.00 92.81 206 PHE A O 1
ATOM 1560 N N . LYS A 1 207 ? 28.646 -2.322 15.414 1.00 92.69 207 LYS A N 1
ATOM 1561 C CA . LYS A 1 207 ? 29.983 -2.550 14.832 1.00 92.69 207 LYS A CA 1
ATOM 1562 C C . LYS A 1 207 ? 30.557 -3.935 15.149 1.00 92.69 207 LYS A C 1
ATOM 1564 O O . LYS A 1 207 ? 31.448 -4.402 14.453 1.00 92.69 207 LYS A O 1
ATOM 1569 N N . GLU A 1 208 ? 30.075 -4.585 16.202 1.00 94.88 208 GLU A N 1
ATOM 1570 C CA . GLU A 1 208 ? 30.453 -5.940 16.600 1.00 94.88 208 GLU A CA 1
ATOM 1571 C C . GLU A 1 208 ? 30.028 -7.029 15.600 1.00 94.88 208 GLU A C 1
ATOM 1573 O O . GLU A 1 208 ? 30.569 -8.133 15.651 1.00 94.88 208 GLU A O 1
ATOM 1578 N N . TYR A 1 209 ? 29.097 -6.736 14.685 1.00 91.44 209 TYR A N 1
ATOM 1579 C CA . TYR A 1 209 ? 28.638 -7.678 13.659 1.00 91.44 209 TYR A CA 1
ATOM 1580 C C . TYR A 1 209 ? 29.459 -7.661 12.360 1.00 91.44 209 TYR A C 1
ATOM 1582 O O . TYR A 1 209 ? 29.223 -8.519 11.506 1.00 91.44 209 TYR A O 1
ATOM 1590 N N . GLY A 1 210 ? 30.464 -6.778 12.258 1.00 76.81 210 GLY A N 1
ATOM 1591 C CA . GLY A 1 210 ? 31.383 -6.685 11.116 1.00 76.81 210 GLY A CA 1
ATOM 1592 C C . GLY A 1 210 ? 31.115 -5.496 10.211 1.00 76.81 210 GLY A C 1
ATOM 1593 O O . GLY A 1 210 ? 30.016 -5.439 9.621 1.00 76.81 210 GLY A O 1
#

Sequence (210 aa):
MGRVLVIGGGIAGIQAALDLGDRGHEVYLVEKKPSIGGRMAQLDKTFPTNDCSICILAPKMLECFGHPNVTVITNAEVMGLEGAAGNFTARIVKKPRYVDEYKCTGCGRCVLACRLKARYPDEFNMNLGKRPAISLYFIQAVPRVAIIDDEHCLMLTKGKCGKSPPCVEACGPDAIDFEQQPEELELDVDAIIVATGYDFADPTQFKEYG

Foldseek 3Di:
DFEEEEEAQAPVSLVVLVVCLVVVYQYEYEHQAQFHHPPLVLDQADPDVRDGSCVVRLVSRVCQPPRPRYHYQYNKDFPDWDDDAQWIKTKMKRADQLFALVLFPLPCQLQVQAPCAFPDQLVSNVSPTGGGQWDQNDDSGVVSGIGGNLVDHCCNPPVDDDPDGRSCVRRPSSGGHSPDGMDIDMDIGNYYHYDRDDDDDDCVVPPVVD

pLDDT: mean 96.8, std 2.96, range [72.44, 98.88]